Protein 8AIR (pdb70)

Nearest PDB structures (foldseek):
  8air-assembly1_A  TM=1.004E+00  e=1.631E-59  Piscinibacter gummiphilus
  6eqf-assembly1_A  TM=9.868E-01  e=7.560E-46  Piscinibacter sakaiensis
  5yns-assembly1_A  TM=9.921E-01  e=7.921E-45  Piscinibacter sakaiensis
  6ilx-assembly1_A  TM=9.861E-01  e=9.535E-45  Piscinibacter sakaiensis
  6ky5-assembly2_B  TM=9.878E-01  e=2.002E-44  Piscinibacter sakaiensis

Sequence (256 aa):
VQIGPAPTKASLEASSRGPFTVATTRLSANGHGGGTIYYPTNAGAKVGVIAIVPGYYLSYQSSIEWWGPRLASHGFAVVTIDTLTIYDQPSSSRSSQQLRALDQVVALGSSKSTSPLYNKVDGSRTGVMGWSMGGGGSLISAQNRPSIKAAAPQAPWNTTSNFSSLTVPTLIFACQADVVAPILSSHAVPFYNSMSRNPKQYLERTAGDHFCFNNANPTVGLKGVAWMMKRFIDGDTRYTSSFACSNPNALGFSSSFRTERCSL

B-factor: mean 16.2, std 7.47, range [8.13, 67.78]

Radius of gyration: 16.27 Å; Cα contacts (8 Å, |Δi|>4): 672; chains: 1; bounding box: 42×36×41 Å

Organism: NCBI:txid946333

Structure (mmCIF, N/CA/C/O backbone):
data_8AIR
#
_entry.id   8AIR
#
_cell.length_a   63.127
_cell.length_b   63.127
_cell.length_c   222.746
_cell.angle_alpha   90.000
_cell.angle_beta   90.000
_cell.angle_gamma   120.000
#
_symmetry.space_group_name_H-M   'P 61 2 2'
#
loop_
_entity.id
_entity.type
_entity.pdbx_description
1 polymer RgCutII
2 non-polymer 'ACETATE ION'
3 water water
#
loop_
_atom_site.group_PDB
_atom_site.id
_atom_site.type_symbol
_atom_site.label_atom_id
_atom_site.label_alt_id
_atom_site.label_comp_id
_atom_site.label_asym_id
_atom_site.label_entity_id
_atom_site.label_seq_id
_atom_site.pdbx_PDB_ins_code
_atom_site.Cartn_x
_atom_site.Cartn_y
_atom_site.Cartn_z
_atom_site.occupancy
_atom_site.B_iso_or_equiv
_atom_site.auth_seq_id
_atom_site.auth_comp_id
_atom_site.auth_asym_id
_atom_site.auth_atom_id
_atom_site.pdbx_PDB_model_num
ATOM 1 N N . VAL A 1 25 ? 18.773 -16.933 19.305 1.000 19.701 25 VAL A N 1
ATOM 2 C CA . VAL A 1 25 ? 18.957 -15.530 19.755 1.000 19.974 25 VAL A CA 1
ATOM 3 C C . VAL A 1 25 ? 17.860 -14.695 19.104 1.000 17.878 25 VAL A C 1
ATOM 4 O O . VAL A 1 25 ? 17.365 -14.994 18.008 1.000 17.414 25 VAL A O 1
ATOM 8 N N . GLN A 1 26 ? 17.480 -13.623 19.782 1.000 17.512 26 GLN A N 1
ATOM 9 C CA . GLN A 1 26 ? 16.469 -12.697 19.289 1.000 17.939 26 GLN A CA 1
ATOM 10 C C . GLN A 1 26 ? 17.029 -11.283 19.280 1.000 17.628 26 GLN A C 1
ATOM 11 O O . GLN A 1 26 ? 17.206 -10.660 20.330 1.000 20.577 26 GLN A O 1
ATOM 17 N N . ILE A 1 27 ? 17.371 -10.783 18.099 1.000 16.013 27 ILE A N 1
ATOM 18 C CA . ILE A 1 27 ? 17.946 -9.466 17.940 1.000 15.979 27 ILE A CA 1
ATOM 19 C C . ILE A 1 27 ? 16.935 -8.581 17.236 1.000 14.532 27 ILE A C 1
ATOM 20 O O . ILE A 1 27 ? 16.278 -8.999 16.291 1.000 14.871 27 ILE A O 1
ATOM 25 N N . GLY A 1 28 ? 16.843 -7.334 17.719 1.000 15.221 28 GLY A N 1
ATOM 26 C CA . GLY A 1 28 ? 16.001 -6.334 17.095 1.000 14.895 28 GLY A CA 1
ATOM 27 C C . GLY A 1 28 ? 14.539 -6.503 17.494 1.000 15.648 28 GLY A C 1
ATOM 28 O O . GLY A 1 28 ? 14.130 -7.410 18.225 1.000 14.931 28 GLY A O 1
ATOM 29 N N . PRO A 1 29 ? 13.686 -5.580 17.015 1.000 17.041 29 PRO A N 1
ATOM 30 C CA . PRO A 1 29 ? 12.279 -5.503 17.395 1.000 17.602 29 PRO A CA 1
ATOM 31 C C . PRO A 1 29 ? 11.450 -6.610 16.751 1.000 17.348 29 PRO A C 1
ATOM 32 O O . PRO A 1 29 ? 11.843 -7.327 15.824 1.000 16.153 29 PRO A O 1
ATOM 36 N N . ALA A 1 30 ? 10.236 -6.757 17.287 1.000 17.210 30 ALA A N 1
ATOM 37 C CA . ALA A 1 30 ? 9.292 -7.727 16.758 1.000 17.376 30 ALA A CA 1
ATOM 38 C C . ALA A 1 30 ? 8.981 -7.378 15.305 1.000 16.436 30 ALA A C 1
ATOM 39 O O . ALA A 1 30 ? 8.625 -6.234 14.992 1.000 17.856 30 ALA A O 1
ATOM 41 N N . PRO A 1 31 ? 9.082 -8.350 14.385 1.000 15.245 31 PRO A N 1
ATOM 42 C CA . PRO A 1 31 ? 8.911 -8.047 12.973 1.000 15.042 31 PRO A CA 1
ATOM 43 C C . PRO A 1 31 ? 7.455 -7.875 12.574 1.000 15.227 31 PRO A C 1
ATOM 44 O O . PRO A 1 31 ? 6.567 -8.493 13.156 1.000 16.044 31 PRO A O 1
ATOM 48 N N . THR A 1 32 ? 7.223 -7.106 11.501 1.000 14.451 32 THR A N 1
ATOM 49 C CA . THR A 1 32 ? 5.908 -6.933 10.896 1.000 15.265 32 THR A CA 1
ATOM 50 C C . THR A 1 32 ? 6.118 -7.034 9.393 1.000 14.759 32 THR A C 1
ATOM 51 O O . THR A 1 32 ? 7.241 -6.907 8.886 1.000 13.332 32 THR A O 1
ATOM 55 N N . LYS A 1 33 ? 5.027 -7.296 8.690 1.000 15.586 33 LYS A N 1
ATOM 56 C CA . LYS A 1 33 ? 5.112 -7.311 7.250 1.000 15.427 33 LYS A CA 1
ATOM 57 C C . LYS A 1 33 ? 5.682 -5.986 6.735 1.000 14.550 33 LYS A C 1
ATOM 58 O O . LYS A 1 33 ? 6.581 -6.023 5.879 1.000 14.449 33 LYS A O 1
ATOM 64 N N . ALA A 1 34 ? 5.140 -4.857 7.195 1.000 15.005 34 ALA A N 1
ATOM 65 C CA . ALA A 1 34 ? 5.662 -3.560 6.757 1.000 15.220 34 ALA A CA 1
ATOM 66 C C . ALA A 1 34 ? 7.156 -3.423 7.068 1.000 14.778 34 ALA A C 1
ATOM 67 O O . ALA A 1 34 ? 7.936 -2.918 6.254 1.000 14.162 34 ALA A O 1
ATOM 69 N N . SER A 1 35 ? 7.597 -3.845 8.264 1.000 14.327 35 SER A N 1
ATOM 70 C CA . SER A 1 35 ? 8.986 -3.617 8.635 1.000 14.355 35 SER A CA 1
ATOM 71 C C . SER A 1 35 ? 9.931 -4.510 7.833 1.000 12.756 35 SER A C 1
ATOM 72 O O . SER A 1 35 ? 11.073 -4.094 7.628 1.000 13.009 35 SER A O 1
ATOM 75 N N . LEU A 1 36 ? 9.454 -5.662 7.378 1.000 12.312 36 LEU A N 1
ATOM 76 C CA . LEU A 1 36 ? 10.301 -6.538 6.577 1.000 11.607 36 LEU A CA 1
ATOM 77 C C . LEU A 1 36 ? 10.230 -6.183 5.093 1.000 11.936 36 LEU A C 1
ATOM 78 O O . LEU A 1 36 ? 11.168 -6.578 4.400 1.000 11.665 36 LEU A O 1
ATOM 83 N N . GLU A 1 37 ? 9.142 -5.557 4.634 1.000 13.030 37 GLU A N 1
ATOM 84 C CA . GLU A 1 37 ? 9.086 -5.077 3.248 1.000 12.900 37 GLU A CA 1
ATOM 85 C C . GLU A 1 37 ? 9.863 -3.786 3.030 1.000 12.576 37 GLU A C 1
ATOM 86 O O . GLU A 1 37 ? 10.220 -3.473 1.897 1.000 13.486 37 GLU A O 1
ATOM 92 N N . ALA A 1 38 ? 10.086 -3.002 4.097 1.000 13.262 38 ALA A N 1
ATOM 93 C CA . ALA A 1 38 ? 10.783 -1.711 4.001 1.000 13.073 38 ALA A CA 1
ATOM 94 C C . ALA A 1 38 ? 12.204 -1.829 3.453 1.000 12.438 38 ALA A C 1
ATOM 95 O O . ALA A 1 38 ? 12.843 -2.878 3.502 1.000 12.224 38 ALA A O 1
ATOM 97 N N . SER A 1 39 ? 12.681 -0.718 2.898 1.000 13.030 39 SER A N 1
ATOM 98 C CA A SER A 1 39 ? 14.013 -0.653 2.315 0.330 12.765 39 SER A CA 1
ATOM 99 C CA B SER A 1 39 ? 14.001 -0.708 2.306 0.670 13.043 39 SER A CA 1
ATOM 100 C C . SER A 1 39 ? 15.091 -1.068 3.302 1.000 12.055 39 SER A C 1
ATOM 101 O O . SER A 1 39 ? 16.070 -1.682 2.888 1.000 13.162 39 SER A O 1
ATOM 106 N N . ARG A 1 40 ? 14.933 -0.692 4.586 1.000 12.150 40 ARG A N 1
ATOM 107 C CA . ARG A 1 40 ? 15.915 -0.999 5.617 1.000 11.696 40 ARG A CA 1
ATOM 108 C C . ARG A 1 40 ? 15.207 -1.469 6.879 1.000 11.220 40 ARG A C 1
ATOM 109 O O . ARG A 1 40 ? 14.103 -1.002 7.191 1.000 11.902 40 ARG A O 1
ATOM 117 N N . GLY A 1 41 ? 15.889 -2.355 7.573 1.000 10.849 41 GLY A N 1
ATOM 118 C CA . GLY A 1 41 ? 15.544 -2.709 8.937 1.000 11.195 41 GLY A CA 1
ATOM 119 C C . GLY A 1 41 ? 15.988 -1.657 9.916 1.000 11.362 41 GLY A C 1
ATOM 120 O O . GLY A 1 41 ? 16.242 -0.484 9.577 1.000 12.158 41 GLY A O 1
ATOM 121 N N . PRO A 1 42 ? 16.057 -2.015 11.206 1.000 11.927 42 PRO A N 1
ATOM 122 C CA . PRO A 1 42 ? 16.262 -0.995 12.224 1.000 12.880 42 PRO A CA 1
ATOM 123 C C . PRO A 1 42 ? 17.656 -0.413 12.363 1.000 12.718 42 PRO A C 1
ATOM 124 O O . PRO A 1 42 ? 17.807 0.651 12.942 1.000 13.121 42 PRO A O 1
ATOM 128 N N . PHE A 1 43 ? 18.643 -1.153 11.918 1.000 11.662 43 PHE A N 1
ATOM 129 C CA . PHE A 1 43 ? 20.031 -0.803 12.202 1.000 12.031 43 PHE A CA 1
ATOM 130 C C . PHE A 1 43 ? 20.702 -0.031 11.075 1.000 11.614 43 PHE A C 1
ATOM 131 O O . PHE A 1 43 ? 20.446 -0.206 9.893 1.000 11.721 43 PHE A O 1
ATOM 139 N N . THR A 1 44 ? 21.653 0.786 11.512 1.000 12.223 44 THR A N 1
ATOM 140 C CA . THR A 1 44 ? 22.474 1.616 10.652 1.000 12.432 44 THR A CA 1
ATOM 141 C C . THR A 1 44 ? 23.623 0.746 10.116 1.000 11.851 44 THR A C 1
ATOM 142 O O . THR A 1 44 ? 24.141 -0.097 10.846 1.000 12.433 44 THR A O 1
ATOM 146 N N . VAL A 1 45 ? 23.979 0.912 8.823 1.000 11.397 45 VAL A N 1
ATOM 147 C CA . VAL A 1 45 ? 24.892 0.004 8.130 1.000 11.204 45 VAL A CA 1
ATOM 148 C C . VAL A 1 45 ? 26.188 0.710 7.754 1.000 11.324 45 VAL A C 1
ATOM 149 O O . VAL A 1 45 ? 26.189 1.736 7.063 1.000 12.737 45 VAL A O 1
ATOM 153 N N . ALA A 1 46 ? 27.306 0.183 8.266 1.000 11.537 46 ALA A N 1
ATOM 154 C CA . ALA A 1 46 ? 28.664 0.545 7.912 1.000 11.876 46 ALA A CA 1
ATOM 155 C C . ALA A 1 46 ? 29.237 -0.532 6.984 1.000 11.769 46 ALA A C 1
ATOM 156 O O . ALA A 1 46 ? 28.722 -1.642 6.879 1.000 11.084 46 ALA A O 1
ATOM 158 N N . THR A 1 47 ? 30.362 -0.174 6.350 1.000 12.620 47 THR A N 1
ATOM 159 C CA . THR A 1 47 ? 31.113 -1.113 5.535 1.000 14.150 47 THR A CA 1
ATOM 160 C C . THR A 1 47 ? 32.605 -1.096 5.833 1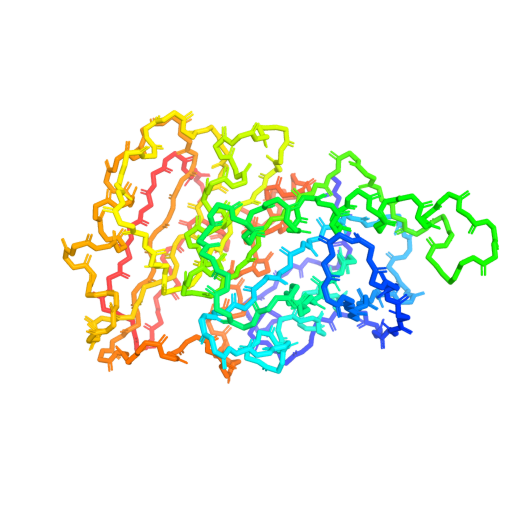.000 15.314 47 THR A C 1
ATOM 161 O O . THR A 1 47 ? 33.159 -0.063 6.241 1.000 16.295 47 THR A O 1
ATOM 165 N N . THR A 1 48 ? 33.277 -2.224 5.593 1.000 16.086 48 THR A N 1
ATOM 166 C CA . THR A 1 48 ? 34.737 -2.298 5.628 1.000 16.838 48 THR A CA 1
ATOM 167 C C . THR A 1 48 ? 35.148 -3.301 4.547 1.000 16.253 48 THR A C 1
ATOM 168 O O . THR A 1 48 ? 34.375 -4.193 4.174 1.000 15.956 48 THR A O 1
ATOM 172 N N . ARG A 1 49 ? 36.377 -3.164 4.020 1.000 17.375 49 ARG A N 1
ATOM 173 C CA . ARG A 1 49 ? 36.823 -3.962 2.873 1.000 17.917 49 ARG A CA 1
ATOM 174 C C . ARG A 1 49 ? 37.306 -5.320 3.366 1.000 17.730 49 ARG A C 1
ATOM 175 O O . ARG A 1 49 ? 37.944 -5.442 4.426 1.000 19.817 49 ARG A O 1
ATOM 183 N N . LEU A 1 50 ? 37.026 -6.355 2.574 1.000 15.791 50 LEU A N 1
ATOM 184 C CA . LEU A 1 50 ? 37.634 -7.665 2.745 1.000 15.839 50 LEU A CA 1
ATOM 185 C C . LEU A 1 50 ? 38.728 -7.787 1.688 1.000 15.266 50 LEU A C 1
ATOM 186 O O . LEU A 1 50 ? 38.460 -7.756 0.495 1.000 15.261 50 LEU A O 1
ATOM 191 N N . SER A 1 51 ? 39.978 -7.909 2.095 1.000 16.607 51 SER A N 1
ATOM 192 C CA . SER A 1 51 ? 41.072 -8.059 1.141 1.000 17.911 51 SER A CA 1
ATOM 193 C C . SER A 1 51 ? 40.949 -9.361 0.348 1.000 17.400 51 SER A C 1
ATOM 194 O O . SER A 1 51 ? 40.429 -10.366 0.817 1.000 17.651 51 SER A O 1
ATOM 197 N N . ALA A 1 52 ? 41.452 -9.324 -0.881 1.000 17.842 52 ALA A N 1
ATOM 198 C CA . ALA A 1 52 ? 41.431 -10.471 -1.774 1.000 18.701 52 ALA A CA 1
ATOM 199 C C . ALA A 1 52 ? 42.374 -11.538 -1.233 1.000 19.399 52 ALA A C 1
ATOM 200 O O . ALA A 1 52 ? 43.556 -11.256 -0.983 1.000 23.778 52 ALA A O 1
ATOM 202 N N . ASN A 1 53 ? 41.853 -12.705 -0.867 1.000 19.356 53 ASN A N 1
ATOM 203 C CA . ASN A 1 53 ? 42.659 -13.807 -0.358 1.000 19.752 53 ASN A CA 1
ATOM 204 C C . ASN A 1 53 ? 41.946 -15.094 -0.714 1.000 18.752 53 ASN A C 1
ATOM 205 O O . ASN A 1 53 ? 41.061 -15.556 -0.008 1.000 18.694 53 ASN A O 1
ATOM 210 N N . GLY A 1 54 ? 42.236 -15.580 -1.915 1.000 17.693 54 GLY A N 1
ATOM 211 C CA . GLY A 1 54 ? 41.571 -16.767 -2.393 1.000 17.697 54 GLY A CA 1
ATOM 212 C C . GLY A 1 54 ? 40.200 -16.427 -2.967 1.000 16.808 54 GLY A C 1
ATOM 213 O O . GLY A 1 54 ? 39.411 -17.323 -3.149 1.000 17.619 54 GLY A O 1
ATOM 214 N N . HIS A 1 55 ? 39.962 -15.134 -3.231 1.000 15.782 55 HIS A N 1
ATOM 215 C CA . HIS A 1 55 ? 38.798 -14.634 -3.950 1.000 14.943 55 HIS A CA 1
ATOM 216 C C . HIS A 1 55 ? 39.183 -13.257 -4.463 1.000 14.970 55 HIS A C 1
ATOM 217 O O . HIS A 1 55 ? 40.308 -12.855 -4.313 1.000 16.012 55 HIS A O 1
ATOM 224 N N . GLY A 1 56 ? 38.201 -12.531 -5.017 1.000 14.599 56 GLY A N 1
ATOM 225 C CA . GLY A 1 56 ? 38.473 -11.256 -5.643 1.000 14.342 56 GLY A CA 1
ATOM 226 C C . GLY A 1 56 ? 38.268 -10.049 -4.723 1.000 14.818 56 GLY A C 1
ATOM 227 O O . GLY A 1 56 ? 38.299 -8.942 -5.219 1.000 16.671 56 GLY A O 1
ATOM 228 N N . GLY A 1 57 ? 38.129 -10.264 -3.424 1.000 14.346 57 GLY A N 1
ATOM 229 C CA . GLY A 1 57 ? 37.881 -9.173 -2.502 1.000 14.864 57 GLY A CA 1
ATOM 230 C C . GLY A 1 57 ? 36.399 -8.932 -2.357 1.000 13.650 57 GLY A C 1
ATOM 231 O O . GLY A 1 57 ? 35.572 -9.408 -3.142 1.000 14.010 57 GLY A O 1
ATOM 232 N N . GLY A 1 58 ? 36.054 -8.173 -1.321 1.000 12.896 58 GLY A N 1
ATOM 233 C CA . GLY A 1 58 ? 34.653 -7.905 -1.067 1.000 12.788 58 GLY A CA 1
ATOM 234 C C . GLY A 1 58 ? 34.402 -6.707 -0.180 1.000 12.906 58 GLY A C 1
ATOM 235 O O . GLY A 1 58 ? 35.310 -6.084 0.320 1.000 13.378 58 GLY A O 1
ATOM 236 N N . THR A 1 59 ? 33.107 -6.441 -0.019 1.000 12.107 59 THR A N 1
ATOM 237 C CA . THR A 1 59 ? 32.661 -5.435 0.923 1.000 12.438 59 THR A CA 1
ATOM 238 C C . THR A 1 59 ? 31.896 -6.150 2.023 1.000 11.572 59 THR A C 1
ATOM 239 O O . THR A 1 59 ? 31.010 -6.935 1.722 1.000 10.863 59 THR A O 1
ATOM 243 N N . ILE A 1 60 ? 32.217 -5.794 3.275 1.000 11.075 60 ILE A N 1
ATOM 244 C CA . ILE A 1 60 ? 31.501 -6.306 4.432 1.000 10.734 60 ILE A CA 1
ATOM 245 C C . ILE A 1 60 ? 30.568 -5.223 4.940 1.000 10.100 60 ILE A C 1
ATOM 246 O O . ILE A 1 60 ? 31.046 -4.177 5.353 1.000 11.268 60 ILE A O 1
ATOM 251 N N . TYR A 1 61 ? 29.267 -5.482 4.878 1.000 9.386 61 TYR A N 1
ATOM 252 C CA . TYR A 1 61 ? 28.234 -4.613 5.405 1.000 9.947 61 TYR A CA 1
ATOM 253 C C . TYR A 1 61 ? 27.934 -5.079 6.813 1.000 9.999 61 TYR A C 1
ATOM 254 O O . TYR A 1 61 ? 27.788 -6.294 7.027 1.000 10.032 61 TYR A O 1
ATOM 263 N N . TYR A 1 62 ? 27.779 -4.185 7.779 1.000 9.896 62 TYR A N 1
ATOM 264 C CA . TYR A 1 62 ? 27.496 -4.637 9.135 1.000 9.987 62 TYR A CA 1
ATOM 265 C C . TYR A 1 62 ? 26.747 -3.556 9.875 1.000 10.367 62 TYR A C 1
ATOM 266 O O . TYR A 1 62 ? 26.877 -2.374 9.585 1.000 10.697 62 TYR A O 1
ATOM 275 N N . PRO A 1 63 ? 25.896 -3.986 10.846 1.000 9.955 63 PRO A N 1
ATOM 276 C CA . PRO A 1 63 ? 25.166 -3.018 11.655 1.000 10.522 63 PRO A CA 1
ATOM 277 C C . PRO A 1 63 ? 26.078 -2.364 12.672 1.000 11.102 63 PRO A C 1
ATOM 278 O O . PRO A 1 63 ? 26.905 -3.025 13.312 1.000 11.743 63 PRO A O 1
ATOM 282 N N . THR A 1 64 ? 25.898 -1.059 12.863 1.000 10.989 64 THR A N 1
ATOM 283 C CA . THR A 1 64 ? 26.706 -0.350 13.858 1.000 12.148 64 THR A CA 1
ATOM 284 C C . THR A 1 64 ? 26.082 -0.451 15.246 1.000 12.467 64 THR A C 1
ATOM 285 O O . THR A 1 64 ? 26.792 -0.143 16.222 1.000 13.802 64 THR A O 1
ATOM 289 N N . ASN A 1 65 ? 24.811 -0.827 15.340 1.000 12.032 65 ASN A N 1
ATOM 290 C CA . ASN A 1 65 ? 24.054 -0.645 16.573 1.000 12.713 65 ASN A CA 1
ATOM 291 C C . ASN A 1 65 ? 23.166 -1.839 16.837 1.000 13.252 65 ASN A C 1
ATOM 292 O O . ASN A 1 65 ? 22.098 -1.658 17.399 1.000 13.936 65 ASN A O 1
ATOM 297 N N . ALA A 1 66 ? 23.601 -3.048 16.533 1.000 12.850 66 ALA A N 1
ATOM 298 C CA . ALA A 1 66 ? 22.791 -4.224 16.790 1.000 13.348 66 ALA A CA 1
ATOM 299 C C . ALA A 1 66 ? 22.687 -4.562 18.271 1.000 14.773 66 ALA A C 1
ATOM 300 O O . ALA A 1 66 ? 21.755 -5.314 18.623 1.000 16.586 66 ALA A O 1
ATOM 302 N N . GLY A 1 67 ? 23.641 -4.142 19.059 1.000 14.570 67 GLY A N 1
ATOM 303 C CA . GLY A 1 67 ? 23.565 -4.339 20.494 1.000 15.077 67 GLY A CA 1
ATOM 304 C C . GLY A 1 67 ? 24.052 -5.727 20.944 1.000 14.724 67 GLY A C 1
ATOM 305 O O . GLY A 1 67 ? 23.999 -6.008 22.134 1.000 15.450 67 GLY A O 1
ATOM 306 N N . ALA A 1 68 ? 24.519 -6.547 20.015 1.000 14.308 68 ALA A N 1
ATOM 307 C CA . ALA A 1 68 ? 24.937 -7.910 20.278 1.000 14.097 68 ALA A CA 1
ATOM 308 C C . ALA A 1 68 ? 25.680 -8.373 19.044 1.000 13.544 68 ALA A C 1
ATOM 309 O O . ALA A 1 68 ? 25.518 -7.786 17.983 1.000 12.861 68 ALA A O 1
ATOM 311 N N . LYS A 1 69 ? 26.429 -9.467 19.154 1.000 13.368 69 LYS A N 1
ATOM 312 C CA . LYS A 1 69 ? 27.093 -10.006 17.998 1.000 13.905 69 LYS A CA 1
ATOM 313 C C . LYS A 1 69 ? 26.077 -10.602 17.033 1.000 12.987 69 LYS A C 1
ATOM 314 O O . LYS A 1 69 ? 25.063 -11.154 17.426 1.000 12.965 69 LYS A O 1
ATOM 32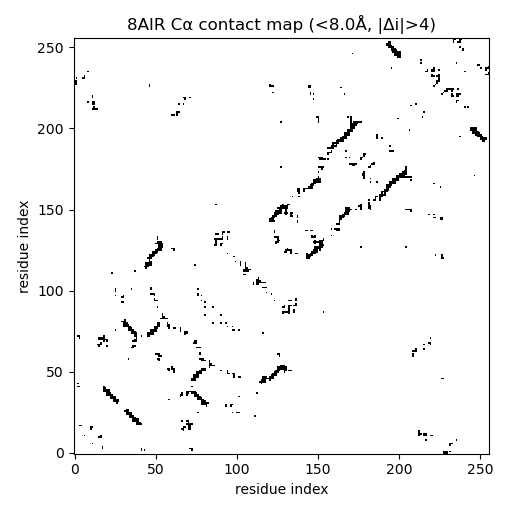0 N N . VAL A 1 70 ? 26.436 -10.500 15.764 1.000 12.286 70 VAL A N 1
ATOM 321 C CA . VAL A 1 70 ? 25.587 -10.948 14.677 1.000 11.993 70 VAL A CA 1
ATOM 322 C C . VAL A 1 70 ? 26.275 -12.066 13.873 1.000 11.320 70 VAL A C 1
ATOM 323 O O . VAL A 1 70 ? 27.501 -12.134 13.803 1.000 12.153 70 VAL A O 1
ATOM 327 N N . GLY A 1 71 ? 25.463 -12.887 13.219 1.000 11.440 71 GLY A N 1
ATOM 328 C CA . GLY A 1 71 ? 25.961 -13.916 12.306 1.000 11.519 71 GLY A CA 1
ATOM 329 C C . GLY A 1 71 ? 26.496 -13.319 11.008 1.000 10.394 71 GLY A C 1
ATOM 330 O O . GLY A 1 71 ? 26.300 -12.114 10.764 1.000 11.282 71 GLY A O 1
ATOM 331 N N . VAL A 1 72 ? 27.040 -14.202 10.148 1.000 10.254 72 VAL A N 1
ATOM 332 C CA . VAL A 1 72 ? 27.751 -13.780 8.952 1.000 10.864 72 VAL A CA 1
ATOM 333 C C . VAL A 1 72 ? 27.122 -14.485 7.749 1.000 9.768 72 VAL A C 1
ATOM 334 O O . VAL A 1 72 ? 26.924 -15.698 7.789 1.000 10.470 72 VAL A O 1
ATOM 338 N N . ILE A 1 73 ? 26.862 -13.713 6.707 1.000 9.464 73 ILE A N 1
ATOM 339 C CA . ILE A 1 73 ? 26.356 -14.218 5.438 1.000 9.392 73 ILE A CA 1
ATOM 340 C C . ILE A 1 73 ? 27.369 -13.824 4.342 1.000 9.686 73 ILE A C 1
ATOM 341 O O . ILE A 1 73 ? 27.758 -12.655 4.257 1.000 10.058 73 ILE A O 1
ATOM 346 N N . ALA A 1 74 ? 27.735 -14.802 3.491 1.000 9.260 74 ALA A N 1
ATOM 347 C CA . ALA A 1 74 ? 28.578 -14.545 2.331 1.000 9.177 74 ALA A CA 1
ATOM 348 C C . ALA A 1 74 ? 27.767 -14.715 1.046 1.000 9.091 74 ALA A C 1
ATOM 349 O O . ALA A 1 74 ? 27.117 -15.765 0.876 1.000 9.445 74 ALA A O 1
ATOM 351 N N . ILE A 1 75 ? 27.899 -13.710 0.150 1.000 9.127 75 ILE A N 1
ATOM 352 C CA . ILE A 1 75 ? 27.099 -13.667 -1.060 1.000 8.748 75 ILE A CA 1
ATOM 353 C C . ILE A 1 75 ? 28.025 -13.590 -2.267 1.000 8.826 75 ILE A C 1
ATOM 354 O O . ILE A 1 75 ? 28.932 -12.757 -2.316 1.000 9.177 75 ILE A O 1
ATOM 359 N N . VAL A 1 76 ? 27.741 -14.426 -3.279 1.000 9.422 76 VAL A N 1
ATOM 360 C CA . VAL A 1 76 ? 28.592 -14.536 -4.464 1.000 9.448 76 VAL A CA 1
ATOM 361 C C . VAL A 1 76 ? 27.803 -14.304 -5.744 1.000 9.687 76 VAL A C 1
ATOM 362 O O . VAL A 1 76 ? 26.686 -14.787 -5.880 1.000 9.462 76 VAL A O 1
ATOM 366 N N . PRO A 1 77 ? 28.361 -13.555 -6.700 1.000 9.366 77 PRO A N 1
ATOM 367 C CA . PRO A 1 77 ? 27.713 -13.274 -7.970 1.000 11.447 77 PRO A CA 1
ATOM 368 C C . PRO A 1 77 ? 27.788 -14.407 -8.943 1.000 12.669 77 PRO A C 1
ATOM 369 O O . PRO A 1 77 ? 28.267 -15.466 -8.607 1.000 12.142 77 PRO A O 1
ATOM 373 N N . GLY A 1 78 ? 27.221 -14.099 -10.130 1.000 16.439 78 GLY A N 1
ATOM 374 C CA . GLY A 1 78 ? 27.183 -14.960 -11.293 1.000 16.742 78 GLY A CA 1
ATOM 375 C C . GLY A 1 78 ? 28.375 -14.803 -12.286 1.000 16.656 78 GLY A C 1
ATOM 376 O O . GLY A 1 78 ? 29.307 -13.969 -12.197 1.000 15.185 78 GLY A O 1
ATOM 377 N N . TYR A 1 79 ? 28.329 -15.679 -13.311 1.000 18.573 79 TYR A N 1
ATOM 378 C CA A TYR A 1 79 ? 29.293 -15.693 -14.417 0.500 16.526 79 TYR A CA 1
ATOM 379 C CA B TYR A 1 79 ? 29.181 -15.709 -14.498 0.500 19.110 79 TYR A CA 1
ATOM 380 C C . TYR A 1 79 ? 29.324 -14.314 -15.096 1.000 18.096 79 TYR A C 1
ATOM 381 O O . TYR A 1 79 ? 28.314 -13.657 -15.355 1.000 14.663 79 TYR A O 1
ATOM 398 N N . LEU A 1 80 ? 30.542 -13.871 -15.395 1.000 18.574 80 LEU A N 1
ATOM 399 C CA . LEU A 1 80 ? 30.732 -12.558 -16.009 1.000 19.451 80 LEU A CA 1
ATOM 400 C C . LEU A 1 80 ? 30.272 -11.393 -15.128 1.000 18.692 80 LEU A C 1
ATOM 401 O O . LEU A 1 80 ? 30.139 -10.307 -15.669 1.000 19.254 80 LEU A O 1
ATOM 406 N N . SER A 1 81 ? 30.006 -11.573 -13.827 1.000 16.584 81 SER A N 1
ATOM 407 C CA . SER A 1 81 ? 29.402 -10.499 -13.040 1.000 15.540 81 SER A CA 1
ATOM 408 C C . SER A 1 81 ? 30.252 -10.224 -11.815 1.000 14.724 81 SER A C 1
ATOM 409 O O . SER A 1 81 ? 31.137 -10.978 -11.399 1.000 15.512 81 SER A O 1
ATOM 412 N N . TYR A 1 82 ? 29.985 -9.056 -11.259 1.000 13.711 82 TYR A N 1
ATOM 413 C CA . TYR A 1 82 ? 30.678 -8.487 -10.130 1.000 13.263 82 TYR A CA 1
ATOM 414 C C . TYR A 1 82 ? 29.751 -8.307 -8.941 1.000 12.010 82 TYR A C 1
ATOM 415 O O . TYR A 1 82 ? 28.535 -8.585 -8.994 1.000 11.399 82 TYR A O 1
ATOM 424 N N . GLN A 1 83 ? 30.301 -7.826 -7.818 1.000 12.539 83 GLN A N 1
ATOM 425 C CA . GLN A 1 83 ? 29.563 -7.594 -6.596 1.000 13.097 83 GLN A CA 1
ATOM 426 C C . GLN A 1 83 ? 28.265 -6.845 -6.850 1.000 11.974 83 GLN A C 1
ATOM 427 O O . GLN A 1 83 ? 27.295 -7.094 -6.148 1.000 12.693 83 GLN A O 1
ATOM 433 N N . SER A 1 84 ? 28.245 -5.872 -7.755 1.000 10.906 84 SER A N 1
ATOM 434 C CA . SER A 1 84 ? 27.062 -5.045 -7.937 1.000 11.220 84 SER A CA 1
ATOM 435 C C . SER A 1 84 ? 25.820 -5.892 -8.213 1.000 10.959 84 SER A C 1
ATOM 436 O O . SER A 1 84 ? 24.722 -5.448 -7.887 1.000 12.083 84 SER A O 1
ATOM 439 N N . SER A 1 85 ? 25.943 -7.053 -8.838 1.000 10.266 85 SER A N 1
ATOM 440 C CA . SER A 1 85 ? 24.806 -7.883 -9.176 1.000 10.671 85 SER A CA 1
ATOM 441 C C . SER A 1 85 ? 24.094 -8.436 -7.949 1.000 10.776 85 SER A C 1
ATOM 442 O O . SER A 1 85 ? 22.899 -8.764 -8.039 1.000 12.047 85 SER A O 1
ATOM 445 N N . ILE A 1 86 ? 24.776 -8.492 -6.797 1.000 10.572 86 ILE A N 1
ATOM 446 C CA . ILE A 1 86 ? 24.207 -9.016 -5.558 1.000 11.628 86 ILE A CA 1
ATOM 447 C C . ILE A 1 86 ? 24.221 -7.999 -4.416 1.000 10.620 86 ILE A C 1
ATOM 448 O O . ILE A 1 86 ? 23.797 -8.316 -3.284 1.000 12.167 86 ILE A O 1
ATOM 453 N N . GLU A 1 87 ? 24.681 -6.785 -4.691 1.000 10.322 87 GLU A N 1
ATOM 454 C CA . GLU A 1 87 ? 24.936 -5.794 -3.652 1.000 11.889 87 GLU A CA 1
ATOM 455 C C . GLU A 1 87 ? 23.721 -5.378 -2.837 1.000 10.700 87 GLU A C 1
ATOM 456 O O . GLU A 1 87 ? 23.876 -5.027 -1.664 1.000 10.847 87 GLU A O 1
ATOM 462 N N . TRP A 1 88 ? 22.530 -5.391 -3.409 1.000 10.314 88 TRP A N 1
ATOM 463 C CA . TRP A 1 88 ? 21.394 -4.840 -2.671 1.000 9.700 88 TRP A CA 1
ATOM 464 C C . TRP A 1 88 ? 21.158 -5.604 -1.385 1.000 9.441 88 TRP A C 1
ATOM 465 O O . TRP A 1 88 ? 20.658 -5.080 -0.401 1.000 9.452 88 TRP A O 1
ATOM 476 N N . TRP A 1 89 ? 21.511 -6.900 -1.371 1.000 8.722 89 TRP A N 1
ATOM 477 C CA . TRP A 1 89 ? 21.335 -7.682 -0.165 1.000 9.241 89 TRP A CA 1
ATOM 478 C C . TRP A 1 89 ? 22.219 -7.203 0.987 1.000 9.145 89 TRP A C 1
ATOM 479 O O . TRP A 1 89 ? 21.903 -7.500 2.136 1.000 9.599 89 TRP A O 1
ATOM 490 N N . GLY A 1 90 ? 23.359 -6.594 0.696 1.000 8.817 90 GLY A N 1
ATOM 491 C CA . GLY A 1 90 ? 24.311 -6.211 1.737 1.000 9.045 90 GLY A CA 1
ATOM 492 C C . GLY A 1 90 ? 23.652 -5.291 2.765 1.000 9.228 90 GLY A C 1
ATOM 493 O O . GLY A 1 90 ? 23.566 -5.646 3.948 1.000 9.939 90 GLY A O 1
ATOM 494 N N . PRO A 1 91 ? 23.191 -4.102 2.358 1.000 9.628 91 PRO A N 1
ATOM 495 C CA . PRO A 1 91 ? 22.549 -3.207 3.299 1.000 10.479 91 PRO A CA 1
ATOM 496 C C . PRO A 1 91 ? 21.243 -3.768 3.813 1.000 10.160 91 PRO A C 1
ATOM 497 O O . PRO A 1 91 ? 20.901 -3.554 4.980 1.000 11.118 91 PRO A O 1
ATOM 501 N N . ARG A 1 92 ? 20.475 -4.458 2.962 1.000 9.585 92 ARG A N 1
ATOM 502 C CA . ARG A 1 92 ? 19.185 -4.967 3.380 1.000 10.001 92 ARG A CA 1
ATOM 503 C C . ARG A 1 92 ? 19.344 -5.919 4.559 1.000 9.861 92 ARG A C 1
ATOM 504 O O . ARG A 1 92 ? 18.706 -5.743 5.617 1.000 11.039 92 ARG A O 1
ATOM 512 N N . LEU A 1 93 ? 20.155 -6.955 4.382 1.000 8.930 93 LEU A N 1
ATOM 513 C CA . LEU A 1 93 ? 20.327 -7.882 5.479 1.000 9.361 93 LEU A CA 1
ATOM 514 C C . LEU A 1 93 ? 21.105 -7.272 6.643 1.000 9.298 93 LEU A C 1
ATOM 515 O O . LEU A 1 93 ? 20.769 -7.535 7.792 1.000 9.926 93 LEU A O 1
ATOM 520 N N . ALA A 1 94 ? 22.118 -6.485 6.390 1.000 9.492 94 ALA A N 1
ATOM 521 C CA . ALA A 1 94 ? 22.909 -5.937 7.484 1.000 9.753 94 ALA A CA 1
ATOM 522 C C . ALA A 1 94 ? 22.018 -5.093 8.391 1.000 9.529 94 ALA A C 1
ATOM 523 O O . ALA A 1 94 ? 22.213 -5.128 9.620 1.000 10.635 94 ALA A O 1
ATOM 525 N N . SER A 1 95 ? 21.101 -4.320 7.812 1.000 9.621 95 SER A N 1
ATOM 526 C CA . SER A 1 95 ? 20.222 -3.450 8.581 1.000 9.984 95 SER A CA 1
ATOM 527 C C . SER A 1 95 ? 19.259 -4.225 9.491 1.000 10.460 95 SER A C 1
ATOM 528 O O . SER A 1 95 ? 18.620 -3.579 10.319 1.000 10.328 95 SER A O 1
ATOM 531 N N . HIS A 1 96 ? 19.142 -5.529 9.285 1.000 9.811 96 HIS A N 1
ATOM 532 C CA . HIS A 1 96 ? 18.345 -6.353 10.176 1.000 10.094 96 HIS A CA 1
ATOM 533 C C . HIS A 1 96 ? 19.189 -7.129 11.178 1.000 10.665 96 HIS A C 1
ATOM 534 O O . HIS A 1 96 ? 18.614 -7.812 12.019 1.000 12.892 96 HIS A O 1
ATOM 541 N N . GLY A 1 97 ? 20.523 -7.069 11.117 1.000 10.581 97 GLY A N 1
ATOM 542 C CA . GLY A 1 97 ? 21.393 -7.650 12.120 1.000 10.546 97 GLY A CA 1
ATOM 543 C C . GLY A 1 97 ? 22.195 -8.844 11.633 1.000 10.317 97 GLY A C 1
ATOM 544 O O . GLY A 1 97 ? 22.144 -9.926 12.212 1.000 10.849 97 GLY A O 1
ATOM 545 N N . PHE A 1 98 ? 22.999 -8.622 10.588 1.000 9.728 98 PHE A N 1
ATOM 546 C CA . PHE A 1 98 ? 23.911 -9.624 10.038 1.000 9.682 98 PHE A CA 1
ATOM 547 C C . PHE A 1 98 ? 25.136 -8.881 9.527 1.000 10.034 98 PHE A C 1
ATOM 548 O O . PHE A 1 98 ? 25.024 -7.745 9.066 1.000 10.144 98 PHE A O 1
ATOM 556 N N . ALA A 1 99 ? 26.277 -9.543 9.550 1.000 9.821 99 ALA A N 1
ATOM 557 C CA . ALA A 1 99 ? 27.456 -9.083 8.831 1.000 9.863 99 ALA A CA 1
ATOM 558 C C . ALA A 1 99 ? 27.414 -9.774 7.474 1.000 10.708 99 ALA A C 1
ATOM 559 O O . ALA A 1 99 ? 27.385 -11.017 7.439 1.000 11.525 99 ALA A O 1
ATOM 561 N N . VAL A 1 100 ? 27.383 -9.031 6.383 1.000 9.354 100 VAL A N 1
ATOM 562 C CA . VAL A 1 100 ? 27.114 -9.555 5.059 1.000 9.396 100 VAL A CA 1
ATOM 563 C C . VAL A 1 100 ? 28.274 -9.163 4.170 1.000 8.964 100 VAL A C 1
ATOM 564 O O . VAL A 1 100 ? 28.532 -7.985 3.970 1.000 10.224 100 VAL A O 1
ATOM 568 N N . VAL A 1 101 ? 28.956 -10.164 3.623 1.000 9.457 101 VAL A N 1
ATOM 569 C CA . VAL A 1 101 ? 30.056 -9.914 2.713 1.000 9.839 101 VAL A CA 1
ATOM 570 C C . VAL A 1 101 ? 29.631 -10.282 1.299 1.000 10.018 101 VAL A C 1
ATOM 571 O O . VAL A 1 101 ? 29.200 -11.391 1.030 1.000 9.645 101 VAL A O 1
ATOM 575 N N . THR A 1 102 ? 29.781 -9.307 0.397 1.000 9.613 102 THR A N 1
ATOM 576 C CA . THR A 1 102 ? 29.511 -9.478 -1.017 1.000 10.047 102 THR A CA 1
ATOM 577 C C . THR A 1 102 ? 30.874 -9.513 -1.681 1.000 10.272 102 THR A C 1
ATOM 578 O O . THR A 1 102 ? 31.679 -8.591 -1.525 1.000 11.474 102 THR A O 1
ATOM 582 N N . ILE A 1 103 ? 31.207 -10.607 -2.377 1.000 10.445 103 ILE A N 1
ATOM 583 C CA . ILE A 1 103 ? 32.530 -10.780 -2.970 1.000 11.557 103 ILE A CA 1
ATOM 584 C C . ILE A 1 103 ? 32.493 -10.684 -4.491 1.000 11.797 103 ILE A C 1
ATOM 585 O O . ILE A 1 103 ? 31.528 -11.024 -5.141 1.000 12.417 103 ILE A O 1
ATOM 590 N N . ASP A 1 104 ? 33.641 -10.320 -5.003 1.000 11.238 104 ASP A N 1
ATOM 591 C CA . ASP A 1 104 ? 34.025 -10.601 -6.366 1.000 11.939 104 ASP A CA 1
ATOM 592 C C . ASP A 1 104 ? 34.778 -11.923 -6.356 1.000 11.960 104 ASP A C 1
ATOM 593 O O . ASP A 1 104 ? 35.407 -12.289 -5.366 1.000 12.792 104 ASP A O 1
ATOM 598 N N . THR A 1 105 ? 34.764 -12.582 -7.506 1.000 12.392 105 THR A N 1
ATOM 599 C CA . THR A 1 105 ? 35.496 -13.824 -7.645 1.000 12.516 105 THR A CA 1
ATOM 600 C C . THR A 1 105 ? 36.860 -13.622 -8.257 1.000 13.881 105 THR A C 1
ATOM 601 O O . THR A 1 105 ? 37.200 -12.572 -8.822 1.000 14.448 105 THR A O 1
ATOM 605 N N . LEU A 1 106 ? 37.706 -14.669 -8.118 1.000 14.739 106 LEU A N 1
ATOM 606 C CA . LEU A 1 106 ? 39.051 -14.681 -8.682 1.000 16.365 106 LEU A CA 1
ATOM 607 C C . LEU A 1 106 ? 38.994 -14.276 -10.144 1.000 16.682 106 LEU A C 1
ATOM 608 O O . LEU A 1 106 ? 39.823 -13.475 -10.588 1.000 17.318 106 LEU A O 1
ATOM 613 N N . THR A 1 107 ? 38.118 -14.904 -10.903 1.000 16.296 107 THR A N 1
ATOM 614 C CA . THR A 1 107 ? 37.816 -14.465 -12.272 1.000 17.750 107 THR A CA 1
ATOM 615 C C . THR A 1 107 ? 36.320 -14.473 -12.481 1.000 16.335 107 THR A C 1
ATOM 616 O O . THR A 1 107 ? 35.559 -15.215 -11.866 1.000 15.451 107 THR A O 1
ATOM 620 N N . ILE A 1 108 ? 35.887 -13.719 -13.492 1.000 17.386 108 ILE A N 1
ATOM 621 C CA . ILE A 1 108 ? 34.485 -13.646 -13.797 1.000 17.348 108 ILE A CA 1
ATOM 622 C C . ILE A 1 108 ? 33.994 -14.917 -14.486 1.000 16.485 108 ILE A C 1
ATOM 623 O O . ILE A 1 108 ? 32.812 -15.115 -14.607 1.000 16.134 108 ILE A O 1
ATOM 628 N N . TYR A 1 109 ? 34.918 -15.820 -14.869 1.000 16.146 109 TYR A N 1
ATOM 629 C CA . TYR A 1 109 ? 34.579 -17.056 -15.558 1.000 16.008 109 TYR A CA 1
ATOM 630 C C . TYR A 1 109 ? 34.482 -18.238 -14.592 1.000 15.063 109 TYR A C 1
ATOM 631 O O . TYR A 1 109 ? 34.260 -19.365 -15.003 1.000 15.378 109 TYR A O 1
ATOM 640 N N . ASP A 1 110 ? 34.662 -18.018 -13.298 1.000 14.544 110 ASP A N 1
ATOM 641 C CA . ASP A 1 110 ? 34.777 -19.121 -12.358 1.000 13.927 110 ASP A CA 1
ATOM 642 C C . ASP A 1 110 ? 33.475 -19.910 -12.333 1.000 13.238 110 ASP A C 1
ATOM 643 O O . ASP A 1 110 ? 32.396 -19.351 -12.441 1.000 13.198 110 ASP A O 1
ATOM 648 N N . GLN A 1 111 ? 33.560 -21.223 -12.159 1.000 13.659 111 GLN A N 1
ATOM 649 C CA . GLN A 1 111 ? 32.390 -22.087 -12.154 1.000 14.260 111 GLN A CA 1
ATOM 650 C C . GLN A 1 111 ? 31.864 -22.269 -10.740 1.000 13.245 111 GLN A C 1
ATOM 651 O O . GLN A 1 111 ? 32.480 -21.787 -9.765 1.000 12.498 111 GLN A O 1
ATOM 657 N N . PRO A 1 112 ? 30.706 -22.936 -10.554 1.000 12.158 112 PRO A N 1
ATOM 658 C CA . PRO A 1 112 ? 30.067 -23.010 -9.244 1.000 11.827 112 PRO A CA 1
ATOM 659 C C . PRO A 1 112 ? 30.974 -23.574 -8.143 1.000 11.979 112 PRO A C 1
ATOM 660 O O . PRO A 1 112 ? 30.904 -23.102 -7.010 1.000 11.698 112 PRO A O 1
ATOM 664 N N . SER A 1 113 ? 31.730 -24.638 -8.406 1.000 11.856 113 SER A N 1
ATOM 665 C CA A SER A 1 113 ? 32.529 -25.215 -7.328 0.680 13.026 113 SER A CA 1
ATOM 666 C CA B SER A 1 113 ? 32.577 -25.240 -7.382 0.320 12.777 113 SER A CA 1
ATOM 667 C C . SER A 1 113 ? 33.570 -24.223 -6.830 1.000 12.615 113 SER A C 1
ATOM 668 O O . SER A 1 113 ? 33.815 -24.163 -5.628 1.000 12.919 113 SER A O 1
ATOM 673 N N . SER A 1 114 ? 34.195 -23.454 -7.734 1.000 12.486 114 SER A N 1
ATOM 674 C CA . SER A 1 114 ? 35.152 -22.443 -7.347 1.000 12.675 114 SER A CA 1
ATOM 675 C C . SER A 1 114 ? 34.463 -21.335 -6.582 1.000 11.564 114 SER A C 1
ATOM 676 O O . SER A 1 114 ? 34.998 -20.829 -5.595 1.000 11.813 114 SER A O 1
ATOM 679 N N . ARG A 1 115 ? 33.251 -20.961 -7.014 1.000 10.729 115 ARG A N 1
ATOM 680 C CA . ARG A 1 115 ? 32.550 -19.884 -6.336 1.000 10.376 115 ARG A CA 1
ATOM 681 C C . ARG A 1 115 ? 32.239 -20.340 -4.909 1.000 9.982 115 ARG A C 1
ATOM 682 O O . ARG A 1 115 ? 32.302 -19.525 -3.983 1.000 10.891 115 ARG A O 1
ATOM 690 N N . SER A 1 116 ? 31.848 -21.621 -4.731 1.000 10.550 116 SER A N 1
ATOM 691 C CA . SER A 1 116 ? 31.624 -22.150 -3.381 1.000 10.310 116 SER A CA 1
ATOM 692 C C . SER A 1 116 ? 32.891 -22.023 -2.518 1.000 11.035 116 SER A C 1
ATOM 693 O O . SER A 1 116 ? 32.814 -21.537 -1.377 1.000 11.202 116 SER A O 1
ATOM 696 N N . SER A 1 117 ? 34.047 -22.469 -3.036 1.000 11.188 117 SER A N 1
ATOM 697 C CA . SER A 1 117 ? 35.247 -22.345 -2.239 1.000 12.122 117 SER A CA 1
ATOM 698 C C . SER A 1 117 ? 35.520 -20.911 -1.780 1.000 12.045 117 SER A C 1
ATOM 699 O O . SER A 1 117 ? 35.979 -20.643 -0.669 1.000 12.147 117 SER A O 1
ATOM 702 N N . GLN A 1 118 ? 35.341 -19.978 -2.718 1.000 11.678 118 GLN A N 1
ATOM 703 C CA . GLN A 1 118 ? 35.564 -18.567 -2.442 1.000 11.416 118 GLN A CA 1
ATOM 704 C C . GLN A 1 118 ? 34.568 -18.052 -1.387 1.000 11.083 118 GLN A C 1
ATOM 705 O O . GLN A 1 118 ? 34.963 -17.240 -0.523 1.000 10.959 118 GLN A O 1
ATOM 711 N N . GLN A 1 119 ? 33.304 -18.462 -1.515 1.000 10.402 119 GLN A N 1
ATOM 712 C CA . GLN A 1 119 ? 32.289 -18.088 -0.540 1.000 10.366 119 GLN A CA 1
ATOM 713 C C . GLN A 1 119 ? 32.667 -18.563 0.866 1.000 10.536 119 GLN A C 1
ATOM 714 O O . GLN A 1 119 ? 32.502 -17.818 1.839 1.000 11.427 119 GLN A O 1
ATOM 720 N N . LEU A 1 120 ? 33.133 -19.806 0.995 1.000 10.800 120 LEU A N 1
ATOM 721 C CA . LEU A 1 120 ? 33.481 -20.335 2.304 1.000 11.384 120 LEU A CA 1
ATOM 722 C C . LEU A 1 120 ? 34.678 -19.595 2.881 1.000 12.261 120 LEU A C 1
ATOM 723 O 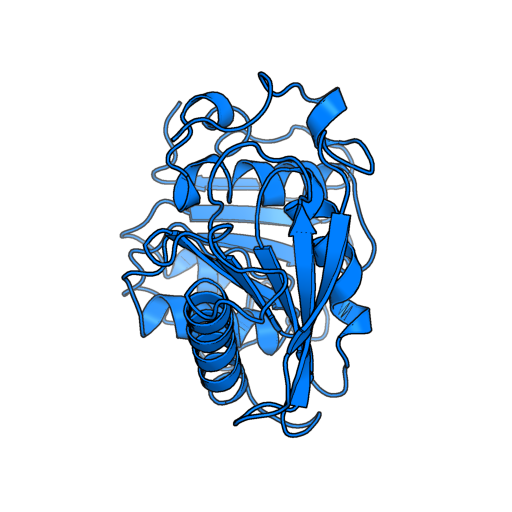O . LEU A 1 120 ? 34.734 -19.387 4.088 1.000 13.209 120 LEU A O 1
ATOM 728 N N . ARG A 1 121 ? 35.671 -19.283 2.056 1.000 12.112 121 ARG A N 1
ATOM 729 C CA . ARG A 1 121 ? 36.794 -18.486 2.508 1.000 13.315 121 ARG A CA 1
ATOM 730 C C . ARG A 1 121 ? 36.343 -17.125 3.018 1.000 13.272 121 ARG A C 1
ATOM 731 O O . ARG A 1 121 ? 36.805 -16.644 4.061 1.000 13.626 121 ARG A O 1
ATOM 739 N N . ALA A 1 122 ? 35.424 -16.456 2.297 1.000 12.102 122 ALA A N 1
ATOM 740 C CA . ALA A 1 122 ? 34.928 -15.178 2.753 1.000 12.459 122 ALA A CA 1
ATOM 741 C C . ALA A 1 122 ? 34.241 -15.287 4.108 1.000 11.946 122 ALA A C 1
ATOM 742 O O . ALA A 1 122 ? 34.469 -14.410 4.960 1.000 12.393 122 ALA A O 1
ATOM 744 N N . LEU A 1 123 ? 33.378 -16.289 4.322 1.000 11.352 123 LEU A N 1
ATOM 745 C CA . LEU A 1 123 ? 32.776 -16.508 5.640 1.000 11.998 123 LEU A CA 1
ATOM 746 C C . LEU A 1 123 ? 33.882 -16.560 6.694 1.000 12.824 123 LEU A C 1
ATOM 747 O O . LEU A 1 123 ? 33.828 -15.840 7.692 1.000 13.552 123 LEU A O 1
ATOM 752 N N . ASP A 1 124 ? 34.876 -17.427 6.495 1.000 12.958 124 ASP A N 1
ATOM 753 C CA . ASP A 1 124 ? 35.876 -17.699 7.505 1.000 14.013 124 ASP A CA 1
ATOM 754 C C . ASP A 1 124 ? 36.661 -16.416 7.781 1.000 14.050 124 ASP A C 1
ATOM 755 O O . ASP A 1 124 ? 37.050 -16.116 8.917 1.000 15.027 124 ASP A O 1
ATOM 760 N N . GLN A 1 125 ? 36.953 -15.656 6.727 1.000 13.799 125 GLN A N 1
ATOM 761 C CA . GLN A 1 125 ? 37.774 -14.460 6.906 1.000 13.863 125 GLN A CA 1
ATOM 762 C C . GLN A 1 125 ? 37.022 -13.353 7.650 1.000 13.450 125 GLN A C 1
ATOM 763 O O . GLN A 1 125 ? 37.605 -12.611 8.434 1.000 13.034 125 GLN A O 1
ATOM 769 N N . VAL A 1 126 ? 35.722 -13.215 7.404 1.000 12.730 126 VAL A N 1
ATOM 770 C CA . VAL A 1 126 ? 34.952 -12.229 8.146 1.000 13.090 126 VAL A CA 1
ATOM 771 C C . VAL A 1 126 ? 34.908 -12.616 9.613 1.000 13.212 126 VAL A C 1
ATOM 772 O O . VAL A 1 126 ? 35.040 -11.769 10.481 1.000 14.032 126 VAL A O 1
ATOM 776 N N . VAL A 1 127 ? 34.650 -13.899 9.882 1.000 13.588 127 VAL A N 1
ATOM 777 C CA . VAL A 1 127 ? 34.677 -14.364 11.252 1.000 14.838 127 VAL A CA 1
ATOM 778 C C . VAL A 1 127 ? 36.013 -14.015 11.906 1.000 15.971 127 VAL A C 1
ATOM 779 O O . VAL A 1 127 ? 36.047 -13.568 13.057 1.000 17.063 127 VAL A O 1
ATOM 783 N N . ALA A 1 128 ? 37.130 -14.236 11.213 1.000 15.984 128 ALA A N 1
ATOM 784 C CA . ALA A 1 128 ? 38.415 -13.946 11.814 1.000 16.835 128 ALA A CA 1
ATOM 785 C C . ALA A 1 128 ? 38.621 -12.456 12.119 1.000 16.999 128 ALA A C 1
ATOM 786 O O . ALA A 1 128 ? 39.230 -12.105 13.129 1.000 17.688 128 ALA A O 1
ATOM 788 N N . LEU A 1 129 ? 38.074 -11.553 11.296 1.000 15.929 129 LEU A N 1
ATOM 789 C CA . LEU A 1 129 ? 38.147 -10.119 11.590 1.000 16.727 129 LEU A CA 1
ATOM 790 C C . LEU A 1 129 ? 37.412 -9.767 12.883 1.000 16.911 129 LEU A C 1
ATOM 791 O O . LEU A 1 129 ? 37.830 -8.841 13.571 1.000 17.409 129 LEU A O 1
ATOM 796 N N . GLY A 1 130 ? 36.363 -10.514 13.223 1.000 18.089 130 GLY A N 1
ATOM 797 C CA . GLY A 1 130 ? 35.663 -10.260 14.470 1.000 19.012 130 GLY A CA 1
ATOM 798 C C . GLY A 1 130 ? 36.496 -10.461 15.714 1.000 21.590 130 GLY A C 1
ATOM 799 O O . GLY A 1 130 ? 36.081 -10.043 16.788 1.000 22.018 130 GLY A O 1
ATOM 800 N N . SER A 1 131 ? 37.690 -11.070 15.567 1.000 22.020 131 SER A N 1
ATOM 801 C CA A SER A 1 131 ? 38.569 -11.359 16.688 0.540 23.654 131 SER A CA 1
ATOM 802 C CA B SER A 1 131 ? 38.559 -11.339 16.704 0.460 23.604 131 SER A CA 1
ATOM 803 C C . SER A 1 131 ? 39.859 -10.548 16.555 1.000 23.387 131 SER A C 1
ATOM 804 O O . SER A 1 131 ? 40.816 -10.732 17.303 1.000 27.249 131 SER A O 1
ATOM 809 N N . LYS A 1 132 ? 39.885 -9.635 15.591 1.000 22.284 132 LYS A N 1
ATOM 810 C CA . LYS A 1 132 ? 41.027 -8.778 15.352 1.000 22.645 132 LYS A CA 1
ATOM 811 C C . LYS A 1 132 ? 40.755 -7.384 15.923 1.000 22.658 132 LYS A C 1
ATOM 812 O O . LYS A 1 132 ? 39.905 -6.662 15.431 1.000 20.779 132 LYS A O 1
ATOM 818 N N . SER A 1 133 ? 41.533 -6.966 16.942 1.000 23.673 133 SER A N 1
ATOM 819 C CA . SER A 1 133 ? 41.225 -5.749 17.682 1.000 25.869 133 SER A CA 1
ATOM 820 C C . SER A 1 133 ? 41.358 -4.496 16.824 1.000 25.722 133 SER A C 1
ATOM 821 O O . SER A 1 133 ? 40.814 -3.460 17.176 1.000 27.471 133 SER A O 1
ATOM 824 N N . THR A 1 134 ? 42.064 -4.574 15.700 1.000 25.919 134 THR A N 1
ATOM 825 C CA . THR A 1 134 ? 42.188 -3.411 14.825 1.000 26.964 134 THR A CA 1
ATOM 826 C C . THR A 1 134 ? 41.088 -3.335 13.762 1.000 25.891 134 THR A C 1
ATOM 827 O O . THR A 1 134 ? 41.032 -2.351 13.022 1.000 27.170 134 THR A O 1
ATOM 831 N N . SER A 1 135 ? 40.228 -4.355 13.681 1.000 22.341 135 SER A N 1
ATOM 832 C CA . SER A 1 135 ? 39.159 -4.399 12.688 1.000 21.626 135 SER A CA 1
ATOM 833 C C . SER A 1 135 ? 37.916 -3.704 13.223 1.000 20.540 135 SER A C 1
ATOM 834 O O . SER A 1 135 ? 37.586 -3.853 14.390 1.000 19.470 135 SER A O 1
ATOM 837 N N . PRO A 1 136 ? 37.221 -2.908 12.401 1.000 21.293 136 PRO A N 1
ATOM 838 C CA . PRO A 1 136 ? 35.903 -2.387 12.774 1.000 21.658 136 PRO A CA 1
ATOM 839 C C . PRO A 1 136 ? 34.895 -3.462 13.182 1.000 20.373 136 PRO A C 1
ATOM 840 O O . PRO A 1 136 ? 33.881 -3.153 13.825 1.000 21.027 136 PRO A O 1
ATOM 844 N N . LEU A 1 137 ? 35.153 -4.717 12.792 1.000 17.994 137 LEU A N 1
ATOM 845 C CA . LEU A 1 137 ? 34.250 -5.824 13.106 1.000 17.441 137 LEU A CA 1
ATOM 846 C C . LEU A 1 137 ? 34.559 -6.450 14.457 1.000 18.043 137 LEU A C 1
ATOM 847 O O . LEU A 1 137 ? 33.901 -7.411 14.853 1.000 17.510 137 LEU A O 1
ATOM 852 N N . TYR A 1 138 ? 35.593 -5.959 15.125 1.000 19.524 138 TYR A N 1
ATOM 853 C CA . TYR A 1 138 ? 35.986 -6.541 16.398 1.000 19.900 138 TYR A CA 1
ATOM 854 C C . TYR A 1 138 ? 34.816 -6.611 17.374 1.000 19.829 138 TYR A C 1
ATOM 855 O O . TYR A 1 138 ? 34.144 -5.622 17.635 1.000 20.177 138 TYR A O 1
ATOM 864 N N . ASN A 1 139 ? 34.611 -7.826 17.898 1.000 20.119 139 ASN A N 1
ATOM 865 C CA . ASN A 1 139 ? 33.563 -8.134 18.865 1.000 21.078 139 ASN A CA 1
ATOM 866 C C . ASN A 1 139 ? 32.130 -7.944 18.373 1.000 19.613 139 ASN A C 1
ATOM 867 O O . ASN A 1 139 ? 31.205 -7.916 19.183 1.000 20.774 139 ASN A O 1
ATOM 872 N N . LYS A 1 140 ? 31.937 -7.857 17.051 1.000 18.159 140 LYS A N 1
ATOM 873 C CA . LYS A 1 140 ? 30.603 -7.642 16.511 1.000 17.151 140 LYS A CA 1
ATOM 874 C C . LYS A 1 140 ? 30.027 -8.881 15.834 1.000 15.123 140 LYS A C 1
ATOM 875 O O . LYS A 1 140 ? 28.887 -8.822 15.407 1.000 14.087 140 LYS A O 1
ATOM 881 N N . VAL A 1 141 ? 30.825 -9.971 15.710 1.000 15.708 141 VAL A N 1
ATOM 882 C CA . VAL A 1 141 ? 30.392 -11.095 14.888 1.000 16.483 141 VAL A CA 1
ATOM 883 C C . VAL A 1 141 ? 30.474 -12.412 15.659 1.000 16.478 141 VAL A C 1
ATOM 884 O O . VAL A 1 141 ? 31.348 -12.632 16.475 1.000 16.463 141 VAL A O 1
ATOM 888 N N . ASP A 1 142 ? 29.539 -13.309 15.343 1.000 15.751 142 ASP A N 1
ATOM 889 C CA . ASP A 1 142 ? 29.436 -14.623 15.946 1.000 16.084 142 ASP A CA 1
ATOM 890 C C . ASP A 1 142 ? 29.617 -15.681 14.858 1.000 15.271 142 ASP A C 1
ATOM 891 O O . ASP A 1 142 ? 28.667 -15.988 14.107 1.000 14.536 142 ASP A O 1
ATOM 896 N N . GLY A 1 143 ? 30.804 -16.305 14.836 1.000 15.690 143 GLY A N 1
ATOM 897 C CA . GLY A 1 143 ? 31.135 -17.284 13.827 1.000 15.711 143 GLY A CA 1
ATOM 898 C C . GLY A 1 143 ? 30.414 -18.605 13.967 1.000 15.482 143 GLY A C 1
ATOM 899 O O . GLY A 1 143 ? 30.508 -19.438 13.087 1.000 16.340 143 GLY A O 1
ATOM 900 N N . SER A 1 144 ? 29.665 -18.792 15.048 1.000 14.574 144 SER A N 1
ATOM 901 C CA . SER A 1 144 ? 28.849 -19.992 15.180 1.000 15.830 144 SER A CA 1
ATOM 902 C C . SER A 1 144 ? 27.563 -19.958 14.356 1.000 14.842 144 SER A C 1
ATOM 903 O O . SER A 1 144 ? 26.850 -20.974 14.337 1.000 16.121 144 SER A O 1
ATOM 906 N N . ARG A 1 145 ? 27.258 -18.821 13.703 1.000 13.585 145 ARG A N 1
ATOM 907 C CA . ARG A 1 145 ? 25.981 -18.616 13.007 1.000 13.964 145 ARG A CA 1
ATOM 908 C C . ARG A 1 145 ? 26.307 -18.066 11.620 1.000 12.420 145 ARG A C 1
ATOM 909 O O . ARG A 1 145 ? 26.588 -16.863 11.518 1.000 12.567 145 ARG A O 1
ATOM 917 N N . THR A 1 146 ? 26.172 -18.882 10.555 1.000 11.394 146 THR A N 1
ATOM 918 C CA . THR A 1 146 ? 26.564 -18.407 9.219 1.000 10.615 146 THR A CA 1
ATOM 919 C C . THR A 1 146 ? 25.541 -18.833 8.153 1.000 10.090 146 THR A C 1
ATOM 920 O O . THR A 1 146 ? 24.803 -19.806 8.354 1.000 10.325 146 THR A O 1
ATOM 924 N N . GLY A 1 147 ? 25.504 -18.093 7.062 1.000 9.736 147 GLY A N 1
ATOM 925 C CA . GLY A 1 147 ? 24.614 -18.351 5.938 1.000 9.314 147 GLY A CA 1
ATOM 926 C C . GLY A 1 147 ? 25.286 -18.041 4.611 1.000 8.856 147 GLY A C 1
ATOM 927 O O . GLY A 1 147 ? 26.273 -17.326 4.529 1.000 9.332 147 GLY A O 1
ATOM 928 N N . VAL A 1 148 ? 24.710 -18.595 3.546 1.000 9.144 148 VAL A N 1
ATOM 929 C CA . VAL A 1 148 ? 25.219 -18.428 2.189 1.000 8.808 148 VAL A CA 1
ATOM 930 C C . VAL A 1 148 ? 24.100 -18.016 1.246 1.000 9.139 148 VAL A C 1
ATOM 931 O O . VAL A 1 148 ? 22.971 -18.549 1.309 1.000 8.710 148 VAL A O 1
ATOM 935 N N . MET A 1 149 ? 24.418 -17.069 0.359 1.000 8.134 149 MET A N 1
ATOM 936 C CA . MET A 1 149 ? 23.508 -16.636 -0.696 1.000 8.380 149 MET A CA 1
ATOM 937 C C . MET A 1 149 ? 24.310 -16.450 -1.980 1.000 8.220 149 MET A C 1
ATOM 938 O O . MET A 1 149 ? 25.536 -16.313 -1.956 1.000 8.733 149 MET A O 1
ATOM 943 N N . GLY A 1 150 ? 23.603 -16.254 -3.103 1.000 8.759 150 GLY A N 1
ATOM 944 C CA . GLY A 1 150 ? 24.280 -15.944 -4.338 1.000 8.688 150 GLY A CA 1
ATOM 945 C C . GLY A 1 150 ? 23.387 -16.151 -5.541 1.000 8.866 150 GLY A C 1
ATOM 946 O O . GLY A 1 150 ? 22.387 -16.866 -5.429 1.000 9.027 150 GLY A O 1
ATOM 947 N N . TRP A 1 151 ? 23.821 -15.600 -6.651 1.000 8.682 151 TRP A N 1
ATOM 948 C CA . TRP A 1 151 ? 22.999 -15.550 -7.847 1.000 8.555 151 TRP A CA 1
ATOM 949 C C . TRP A 1 151 ? 23.640 -16.371 -8.947 1.000 9.061 151 TRP A C 1
ATOM 950 O O . TRP A 1 151 ? 24.862 -16.320 -9.177 1.000 8.588 151 TRP A O 1
ATOM 961 N N . SER A 1 152 ? 22.810 -17.166 -9.637 1.000 9.506 152 SER A N 1
ATOM 962 C CA . SER A 1 152 ? 23.192 -17.789 -10.891 1.000 10.099 152 SER A CA 1
ATOM 963 C C . SER A 1 152 ? 24.258 -18.827 -10.587 1.000 9.711 152 SER A C 1
ATOM 964 O O . SER A 1 152 ? 24.011 -19.706 -9.751 1.000 9.618 152 SER A O 1
ATOM 967 N N . MET A 1 153 ? 25.426 -18.805 -11.215 1.000 10.168 153 MET A N 1
ATOM 968 C CA . MET A 1 153 ? 26.497 -19.733 -10.846 1.000 10.341 153 MET A CA 1
ATOM 969 C C . MET A 1 153 ? 26.850 -19.609 -9.376 1.000 10.095 153 MET A C 1
ATOM 970 O O . MET A 1 153 ? 27.302 -20.581 -8.751 1.000 11.344 153 MET A O 1
ATOM 975 N N . GLY A 1 154 ? 26.661 -18.411 -8.796 1.000 9.752 154 GLY A N 1
ATOM 976 C CA . GLY A 1 154 ? 26.882 -18.220 -7.374 1.000 9.998 154 GLY A CA 1
ATOM 977 C C . GLY A 1 154 ? 25.757 -18.796 -6.532 1.000 9.630 154 GLY A C 1
ATOM 978 O O . GLY A 1 154 ? 25.959 -19.052 -5.329 1.000 10.329 154 GLY A O 1
ATOM 979 N N . GLY A 1 155 ? 24.600 -19.002 -7.135 1.000 9.653 155 GLY A N 1
ATOM 980 C CA . GLY A 1 155 ? 23.502 -19.705 -6.492 1.000 9.430 155 GLY A CA 1
ATOM 981 C C . GLY A 1 155 ? 23.777 -21.204 -6.459 1.000 9.979 155 GLY A C 1
ATOM 982 O O . GLY A 1 155 ? 23.597 -21.871 -5.434 1.000 10.313 155 GLY A O 1
ATOM 983 N N . GLY A 1 156 ? 24.243 -21.771 -7.586 1.000 10.486 156 GLY A N 1
ATOM 984 C CA . GLY A 1 156 ? 24.747 -23.131 -7.554 1.000 11.070 156 GLY A CA 1
ATOM 985 C C . GLY A 1 156 ? 25.869 -23.255 -6.530 1.000 10.603 156 GLY A C 1
ATOM 986 O O . GLY A 1 156 ? 25.919 -24.226 -5.775 1.000 10.664 156 GLY A O 1
ATOM 987 N N . GLY A 1 157 ? 26.756 -22.283 -6.498 1.000 10.521 157 GLY A N 1
ATOM 988 C CA . GLY A 1 157 ? 27.868 -22.322 -5.563 1.000 10.802 157 GLY A CA 1
ATOM 989 C C . GLY A 1 157 ? 27.366 -22.352 -4.114 1.000 10.358 157 GLY A C 1
ATOM 990 O O . GLY A 1 157 ? 27.972 -23.018 -3.244 1.000 10.626 157 GLY A O 1
ATOM 991 N N . SER A 1 158 ? 26.267 -21.648 -3.825 1.000 9.224 158 SER A N 1
ATOM 992 C CA . SER A 1 158 ? 25.743 -21.599 -2.465 1.000 9.614 158 SER A CA 1
ATOM 993 C C . SER A 1 158 ? 25.162 -22.958 -2.056 1.000 10.095 158 SER A C 1
ATOM 994 O O . SER A 1 158 ? 25.301 -23.397 -0.921 1.000 9.991 158 SER A O 1
ATOM 997 N N . LEU A 1 159 ? 24.472 -23.639 -2.995 1.000 9.691 159 LEU A N 1
ATOM 998 C CA . LEU A 1 159 ? 23.989 -24.996 -2.730 1.000 10.363 159 LEU A CA 1
ATOM 999 C C . LEU A 1 159 ? 25.178 -25.913 -2.468 1.000 10.814 159 LEU A C 1
ATOM 1000 O O . LEU A 1 159 ? 25.109 -26.816 -1.586 1.000 11.468 159 LEU A O 1
ATOM 1005 N N . ILE A 1 160 ? 26.259 -25.800 -3.276 1.000 10.980 160 ILE A N 1
ATOM 1006 C CA . ILE A 1 160 ? 27.474 -26.562 -3.066 1.000 11.063 160 ILE A CA 1
ATOM 1007 C C . ILE A 1 160 ? 28.075 -26.266 -1.684 1.000 10.579 160 ILE A C 1
ATOM 1008 O O . ILE A 1 160 ? 28.566 -27.185 -1.012 1.000 11.467 160 ILE A O 1
ATOM 1013 N N . SER A 1 161 ? 28.100 -25.026 -1.274 1.000 10.287 161 SER A N 1
ATOM 1014 C CA . SER A 1 161 ? 28.647 -24.680 0.038 1.000 10.459 161 SER A CA 1
ATOM 1015 C C . SER A 1 161 ? 27.850 -25.386 1.143 1.000 11.097 161 SER A C 1
ATOM 1016 O O . SER A 1 161 ? 28.440 -25.917 2.084 1.000 11.685 161 SER A O 1
ATOM 1019 N N . ALA A 1 162 ? 26.514 -25.285 1.051 1.000 10.924 162 ALA A N 1
ATOM 1020 C CA . ALA A 1 162 ? 25.657 -25.945 2.038 1.000 11.598 162 ALA A CA 1
ATOM 1021 C C . ALA A 1 162 ? 25.872 -27.459 2.047 1.000 12.112 162 ALA A C 1
ATOM 1022 O O . ALA A 1 162 ? 25.865 -28.103 3.113 1.000 13.130 162 ALA A O 1
ATOM 1024 N N . GLN A 1 163 ? 26.068 -28.061 0.870 1.000 12.820 163 GLN A N 1
ATOM 1025 C CA . GLN A 1 163 ? 26.350 -29.483 0.762 1.000 13.867 163 GLN A CA 1
ATOM 1026 C C . GLN A 1 163 ? 27.668 -29.855 1.411 1.000 13.764 163 GLN A C 1
ATOM 1027 O O . GLN A 1 163 ? 27.763 -30.875 2.057 1.000 15.607 163 GLN A O 1
ATOM 1033 N N . ASN A 1 164 ? 28.686 -29.016 1.214 1.000 13.476 164 ASN A N 1
ATOM 1034 C CA . ASN A 1 164 ? 30.019 -29.377 1.642 1.000 14.061 164 ASN A CA 1
ATOM 1035 C C . ASN A 1 164 ? 30.321 -28.974 3.084 1.000 14.260 164 ASN A C 1
ATOM 1036 O O . ASN A 1 164 ? 31.188 -29.585 3.701 1.000 15.036 164 ASN A O 1
ATOM 1041 N N . ARG A 1 165 ? 29.587 -28.020 3.637 1.000 13.857 165 ARG A N 1
ATOM 1042 C CA . ARG A 1 165 ? 29.807 -27.521 4.984 1.000 13.640 165 ARG A CA 1
ATOM 1043 C C . ARG A 1 165 ? 28.431 -27.455 5.660 1.000 13.246 165 ARG A C 1
ATOM 1044 O O . ARG A 1 165 ? 27.812 -26.377 5.784 1.000 13.288 165 ARG A O 1
ATOM 1052 N N . PRO A 1 166 ? 27.935 -28.619 6.163 1.000 14.500 166 PRO A N 1
ATOM 1053 C CA . PRO A 1 166 ? 26.604 -28.650 6.774 1.000 14.928 166 PRO A CA 1
ATOM 1054 C C . PRO A 1 166 ? 26.471 -27.876 8.083 1.000 14.640 166 PRO A C 1
ATOM 1055 O O . PRO A 1 166 ? 25.359 -27.686 8.530 1.000 16.072 166 PRO A O 1
ATOM 1059 N N . SER A 1 167 ? 27.543 -27.360 8.655 1.000 14.440 167 SER A N 1
ATOM 1060 C CA . SER A 1 167 ? 27.412 -26.496 9.811 1.000 14.472 167 SER A CA 1
ATOM 1061 C C . SER A 1 167 ? 26.862 -25.124 9.447 1.000 13.304 167 SER A C 1
ATOM 1062 O O . SER A 1 167 ? 26.496 -24.389 10.358 1.000 13.307 167 SER A O 1
ATOM 1065 N N . ILE A 1 168 ? 26.822 -24.767 8.162 1.000 12.210 168 ILE A N 1
ATOM 1066 C CA . ILE A 1 168 ? 26.136 -23.551 7.738 1.000 11.325 168 ILE A CA 1
ATOM 1067 C C . ILE A 1 168 ? 24.686 -23.619 8.218 1.000 11.337 168 ILE A C 1
ATOM 1068 O O . ILE A 1 168 ? 24.049 -24.686 8.112 1.000 12.284 168 ILE A O 1
ATOM 1073 N N . LYS A 1 169 ? 24.156 -22.494 8.660 1.000 11.373 169 LYS A N 1
ATOM 1074 C CA . LYS A 1 169 ? 22.816 -22.498 9.241 1.000 11.821 169 LYS A CA 1
ATOM 1075 C C . LYS A 1 169 ? 21.690 -22.235 8.245 1.000 10.962 169 LYS A C 1
ATOM 1076 O O . LYS A 1 169 ? 20.561 -22.686 8.491 1.000 11.283 169 LYS A O 1
ATOM 1082 N N . ALA A 1 170 ? 21.993 -21.617 7.099 1.000 10.099 170 ALA A N 1
ATOM 1083 C CA . ALA A 1 170 ? 20.917 -21.336 6.156 1.000 9.816 170 ALA A CA 1
ATOM 1084 C C . ALA A 1 170 ? 21.531 -21.014 4.790 1.000 9.376 170 ALA A C 1
ATOM 1085 O O . ALA A 1 170 ? 22.661 -20.491 4.689 1.000 9.733 170 ALA A O 1
ATOM 1087 N N . ALA A 1 171 ? 20.779 -21.317 3.729 1.000 9.475 171 ALA A N 1
ATOM 1088 C CA . ALA A 1 171 ? 21.141 -20.967 2.369 1.000 9.182 171 ALA A CA 1
ATOM 1089 C C . ALA A 1 171 ? 19.938 -20.356 1.668 1.000 9.093 171 ALA A C 1
ATOM 1090 O O . ALA A 1 171 ? 18.818 -20.815 1.848 1.000 9.503 171 ALA A O 1
ATOM 1092 N N . ALA A 1 172 ? 20.186 -19.312 0.848 1.000 8.656 172 ALA A N 1
ATOM 1093 C CA . ALA A 1 172 ? 19.073 -18.732 0.097 1.000 8.590 172 ALA A CA 1
ATOM 1094 C C . ALA A 1 172 ? 19.557 -18.250 -1.269 1.000 9.151 172 ALA A C 1
ATOM 1095 O O . ALA A 1 172 ? 19.577 -17.035 -1.526 1.000 9.735 172 ALA A O 1
ATOM 1097 N N . PRO A 1 173 ? 19.914 -19.181 -2.174 1.000 9.038 173 PRO A N 1
ATOM 1098 C CA . PRO A 1 173 ? 20.351 -18.810 -3.522 1.000 9.118 173 PRO A CA 1
ATOM 1099 C C . PRO A 1 173 ? 19.207 -18.273 -4.395 1.000 8.953 173 PRO A C 1
ATOM 1100 O O . PRO A 1 173 ? 18.023 -18.624 -4.173 1.000 9.338 173 PRO A O 1
ATOM 1104 N N . GLN A 1 174 ? 19.548 -17.486 -5.423 1.000 8.566 174 GLN A N 1
ATOM 1105 C CA . GLN A 1 174 ? 18.599 -16.906 -6.334 1.000 8.313 174 GLN A CA 1
ATOM 1106 C C . GLN A 1 174 ? 18.993 -17.248 -7.752 1.000 8.321 174 GLN A C 1
ATOM 1107 O O . GLN A 1 174 ? 20.152 -17.162 -8.153 1.000 8.494 174 GLN A O 1
ATOM 1113 N N . ALA A 1 175 ? 17.986 -17.593 -8.547 1.000 8.985 175 ALA A N 1
ATOM 1114 C CA . ALA A 1 175 ? 18.139 -18.047 -9.925 1.000 9.266 175 ALA A CA 1
ATOM 1115 C C . ALA A 1 175 ? 19.328 -18.985 -10.065 1.000 9.080 175 ALA A C 1
ATOM 1116 O O . ALA A 1 175 ? 20.235 -18.762 -10.886 1.000 9.882 175 ALA A O 1
ATOM 1118 N N . PRO A 1 176 ? 19.373 -20.006 -9.233 1.000 9.565 176 PRO A N 1
ATOM 1119 C CA . PRO A 1 176 ? 20.556 -20.844 -9.210 1.000 9.750 176 PRO A CA 1
ATOM 1120 C C . PRO A 1 176 ? 20.776 -21.582 -10.538 1.000 9.923 176 PRO A C 1
ATOM 1121 O O . PRO A 1 176 ? 19.811 -22.070 -11.161 1.000 10.303 176 PRO A O 1
ATOM 1125 N N . TRP A 1 177 ? 22.044 -21.726 -10.889 1.000 9.777 177 TRP A N 1
ATOM 1126 C CA . TRP A 1 177 ? 22.499 -22.415 -12.088 1.000 10.531 177 TRP A CA 1
ATOM 1127 C C . TRP A 1 177 ? 23.542 -23.429 -11.647 1.000 10.302 177 TRP A C 1
ATOM 1128 O O . TRP A 1 177 ? 24.431 -23.108 -10.856 1.000 10.088 177 TRP A O 1
ATOM 1139 N N . ASN A 1 178 ? 23.422 -24.664 -12.104 1.000 10.847 178 ASN A N 1
ATOM 1140 C CA . ASN A 1 178 ? 24.380 -25.727 -11.845 1.000 12.179 178 ASN A CA 1
ATOM 1141 C C . ASN A 1 178 ? 24.181 -26.830 -12.873 1.000 13.066 178 ASN A C 1
ATOM 1142 O O . ASN A 1 178 ? 23.045 -27.079 -13.296 1.000 13.639 178 ASN A O 1
ATOM 1147 N N . THR A 1 179 ? 25.254 -27.515 -13.269 1.000 14.809 179 THR A N 1
ATOM 1148 C CA . THR A 1 179 ? 25.114 -28.565 -14.286 1.000 16.766 179 THR A CA 1
ATOM 1149 C C . THR A 1 179 ? 24.595 -29.891 -13.720 1.000 16.543 179 THR A C 1
ATOM 1150 O O . THR A 1 179 ? 24.157 -30.712 -14.521 1.000 19.400 179 THR A O 1
ATOM 1154 N N . THR A 1 180 ? 24.609 -30.058 -12.401 1.000 15.608 180 THR A N 1
ATOM 1155 C CA . THR A 1 180 ? 23.995 -31.221 -11.778 1.000 16.133 180 THR A CA 1
ATOM 1156 C C . THR A 1 180 ? 23.006 -30.775 -10.706 1.000 15.277 180 THR A C 1
ATOM 1157 O O . THR A 1 180 ? 23.052 -29.654 -10.219 1.000 14.837 180 THR A O 1
ATOM 1161 N N . SER A 1 181 ? 22.126 -31.702 -10.310 1.000 15.520 181 SER A N 1
ATOM 1162 C CA . SER A 1 181 ? 20.984 -31.337 -9.477 1.000 15.551 181 SER A CA 1
ATOM 1163 C C . SER A 1 181 ? 20.841 -32.220 -8.253 1.000 16.737 181 SER A C 1
ATOM 1164 O O . SER A 1 181 ? 19.842 -32.116 -7.552 1.000 19.415 181 SER A O 1
ATOM 1167 N N . ASN A 1 182 ? 21.854 -32.995 -7.903 1.000 17.434 182 ASN A N 1
ATOM 1168 C CA . ASN A 1 182 ? 21.700 -33.899 -6.762 1.000 18.334 182 ASN A CA 1
ATOM 1169 C C . ASN A 1 182 ? 22.118 -33.220 -5.464 1.000 16.811 182 ASN A C 1
ATOM 1170 O O . ASN A 1 182 ? 23.274 -33.353 -5.023 1.000 18.457 182 ASN A O 1
ATOM 1175 N N . PHE A 1 183 ? 21.167 -32.529 -4.840 1.000 16.177 183 PHE A N 1
ATOM 1176 C CA . PHE A 1 183 ? 21.350 -31.857 -3.561 1.000 14.937 183 PHE A CA 1
ATOM 1177 C C . PHE A 1 183 ? 20.601 -32.615 -2.467 1.000 14.659 183 PHE A C 1
ATOM 1178 O O . PHE A 1 183 ? 20.329 -32.051 -1.410 1.000 15.114 183 PHE A O 1
ATOM 1186 N N . SER A 1 184 ? 20.471 -33.942 -2.633 1.000 14.724 184 SER A N 1
ATOM 1187 C CA . SER A 1 184 ? 19.732 -34.743 -1.672 1.000 15.297 184 SER A CA 1
ATOM 1188 C C . SER A 1 184 ? 20.408 -34.838 -0.311 1.000 15.647 184 SER A C 1
ATOM 1189 O O . SER A 1 184 ? 19.732 -35.099 0.673 1.000 16.161 184 SER A O 1
ATOM 1192 N N . SER A 1 185 ? 21.722 -34.637 -0.226 1.000 15.585 185 SER A N 1
ATOM 1193 C CA . SER A 1 185 ? 22.405 -34.710 1.057 1.000 16.760 185 SER A CA 1
ATOM 1194 C C . SER A 1 185 ? 22.130 -33.478 1.932 1.000 15.444 185 SER A C 1
ATOM 1195 O O . SER A 1 185 ? 22.424 -33.541 3.129 1.000 15.900 185 SER A O 1
ATOM 1198 N N . LEU A 1 186 ? 21.541 -32.393 1.422 1.000 14.292 186 LEU A N 1
ATOM 1199 C CA . LEU A 1 186 ? 21.502 -31.133 2.173 1.000 14.944 186 LEU A CA 1
ATOM 1200 C C . LEU A 1 186 ? 20.677 -31.277 3.451 1.000 15.044 186 LEU A C 1
ATOM 1201 O O . LEU A 1 186 ? 19.491 -31.644 3.389 1.000 15.390 186 LEU A O 1
ATOM 1206 N N . THR A 1 187 ? 21.272 -30.851 4.577 1.000 14.232 187 THR A N 1
ATOM 1207 C CA . THR A 1 187 ? 20.584 -30.690 5.849 1.000 14.245 187 THR A CA 1
ATOM 1208 C C . THR A 1 187 ? 20.387 -29.226 6.227 1.000 14.098 187 THR A C 1
ATOM 1209 O O . THR A 1 187 ? 19.700 -28.959 7.204 1.000 15.122 187 THR A O 1
ATOM 1213 N N . VAL A 1 188 ? 20.972 -28.328 5.452 1.000 12.380 188 VAL A N 1
ATOM 1214 C CA . VAL A 1 188 ? 20.883 -26.908 5.707 1.000 12.048 188 VAL A CA 1
ATOM 1215 C C . VAL A 1 188 ? 19.541 -26.383 5.247 1.000 11.224 188 VAL A C 1
ATOM 1216 O O . VAL A 1 188 ? 19.186 -26.600 4.099 1.000 11.473 188 VAL A O 1
ATOM 1220 N N . PRO A 1 189 ? 18.831 -25.617 6.084 1.000 11.424 189 PRO A N 1
ATOM 1221 C CA . PRO A 1 189 ? 17.607 -24.942 5.630 1.000 10.798 189 PRO A CA 1
ATOM 1222 C C . PRO A 1 189 ? 17.860 -24.075 4.386 1.000 10.275 189 PRO A C 1
ATOM 1223 O O . PRO A 1 189 ? 18.673 -23.161 4.413 1.000 10.653 189 PRO A O 1
ATOM 1227 N N . THR A 1 190 ? 17.136 -24.395 3.307 1.000 10.007 190 THR A N 1
ATOM 1228 C CA . THR A 1 190 ? 17.427 -23.815 2.008 1.000 10.100 190 THR A CA 1
ATOM 1229 C C . THR A 1 190 ? 16.177 -23.222 1.367 1.000 9.250 190 THR A C 1
ATOM 1230 O O . THR A 1 190 ? 15.199 -23.949 1.118 1.000 10.303 190 THR A O 1
ATOM 1234 N N . LEU A 1 191 ? 16.232 -21.946 1.068 1.000 9.211 191 LEU A N 1
ATOM 1235 C CA . LEU A 1 191 ? 15.202 -21.218 0.319 1.000 9.447 191 LEU A CA 1
ATOM 1236 C C . LEU A 1 191 ? 15.758 -20.976 -1.089 1.000 9.257 191 LEU A C 1
ATOM 1237 O O . LEU A 1 191 ? 16.787 -20.347 -1.263 1.000 10.639 191 LEU A O 1
ATOM 1242 N N . ILE A 1 192 ? 15.016 -21.442 -2.115 1.000 8.684 192 ILE A N 1
ATOM 1243 C CA . ILE A 1 192 ? 15.399 -21.158 -3.486 1.000 9.539 192 ILE A CA 1
ATOM 1244 C C . ILE A 1 192 ? 14.453 -20.117 -4.070 1.000 9.184 192 ILE A C 1
ATOM 1245 O O . ILE A 1 192 ? 13.247 -20.317 -4.108 1.000 9.217 192 ILE A O 1
ATOM 1250 N N . PHE A 1 193 ? 15.030 -19.002 -4.524 1.000 8.922 193 PHE A N 1
ATOM 1251 C CA . PHE A 1 193 ? 14.362 -17.981 -5.309 1.000 9.161 193 PHE A CA 1
ATOM 1252 C C . PHE A 1 193 ? 14.522 -18.361 -6.783 1.000 8.796 193 PHE A C 1
ATOM 1253 O O . PHE A 1 193 ? 15.651 -18.468 -7.254 1.000 9.517 193 PHE A O 1
ATOM 1261 N N . ALA A 1 194 ? 13.408 -18.495 -7.501 1.000 9.148 194 ALA A N 1
ATOM 1262 C CA . ALA A 1 194 ? 13.447 -18.958 -8.892 1.000 9.452 194 ALA A CA 1
ATOM 1263 C C . ALA A 1 194 ? 12.766 -17.945 -9.793 1.000 8.858 194 ALA A C 1
ATOM 1264 O O . ALA A 1 194 ? 11.785 -17.326 -9.426 1.000 9.471 194 ALA A O 1
ATOM 1266 N N . CYS A 1 195 ? 13.280 -17.782 -11.009 1.000 9.791 195 CYS A N 1
ATOM 1267 C CA . CYS A 1 195 ? 12.767 -16.839 -11.987 1.000 10.107 195 CYS A CA 1
ATOM 1268 C C . CYS A 1 195 ? 11.985 -17.578 -13.063 1.000 10.607 195 CYS A C 1
ATOM 1269 O O . CYS A 1 195 ? 12.555 -18.370 -13.804 1.000 10.984 195 CYS A O 1
ATOM 1272 N N . GLN A 1 196 ? 10.646 -17.443 -13.087 1.000 10.636 196 GLN A N 1
ATOM 1273 C CA . GLN A 1 196 ? 9.809 -18.346 -13.844 1.000 10.712 196 GLN A CA 1
ATOM 1274 C C . GLN A 1 196 ? 10.276 -18.503 -15.307 1.000 11.127 196 GLN A C 1
ATOM 1275 O O . GLN A 1 196 ? 10.262 -19.620 -15.841 1.000 11.905 196 GLN A O 1
ATOM 1281 N N . ALA A 1 197 ? 10.562 -17.387 -15.971 1.000 10.917 197 ALA A N 1
ATOM 1282 C CA . ALA A 1 197 ? 10.863 -17.372 -17.398 1.000 11.515 197 ALA A CA 1
ATOM 1283 C C . ALA A 1 197 ? 12.376 -17.320 -17.657 1.000 10.899 197 ALA A C 1
ATOM 1284 O O . ALA A 1 197 ? 12.790 -16.905 -18.743 1.000 11.343 197 ALA A O 1
ATOM 1286 N N . ASP A 1 198 ? 13.160 -17.852 -16.733 1.000 10.402 198 ASP A N 1
ATOM 1287 C CA . ASP A 1 198 ? 14.616 -17.823 -16.852 1.000 10.545 198 ASP A CA 1
ATOM 1288 C C . ASP A 1 198 ? 15.022 -18.600 -18.105 1.000 10.984 198 ASP A C 1
ATOM 1289 O O . ASP A 1 198 ? 14.636 -19.763 -18.253 1.000 11.300 198 ASP A O 1
ATOM 1294 N N . VAL A 1 199 ? 15.830 -17.987 -18.979 1.000 11.242 199 VAL A N 1
ATOM 1295 C CA . VAL A 1 199 ? 16.402 -18.683 -20.142 1.000 12.430 199 VAL A CA 1
ATOM 1296 C C . VAL A 1 199 ? 17.818 -19.193 -19.900 1.000 12.011 199 VAL A C 1
ATOM 1297 O O . VAL A 1 199 ? 18.339 -19.952 -20.725 1.000 13.191 199 VAL A O 1
ATOM 1301 N N . VAL A 1 200 ? 18.484 -18.711 -18.845 1.000 11.687 200 VAL A N 1
ATOM 1302 C CA . VAL A 1 200 ? 19.880 -19.040 -18.570 1.000 11.170 200 VAL A CA 1
ATOM 1303 C C . VAL A 1 200 ? 19.938 -20.319 -17.734 1.000 11.257 200 VAL A C 1
ATOM 1304 O O . VAL A 1 200 ? 20.698 -21.263 -18.003 1.000 12.193 200 VAL A O 1
ATOM 1308 N N . ALA A 1 201 ? 19.160 -20.327 -16.648 1.000 10.650 201 ALA A N 1
ATOM 1309 C CA . ALA A 1 201 ? 18.968 -21.441 -15.742 1.000 11.258 201 ALA A CA 1
ATOM 1310 C C . ALA A 1 201 ? 17.486 -21.811 -15.725 1.000 11.349 201 ALA A C 1
ATOM 1311 O O . ALA A 1 201 ? 16.779 -21.601 -14.745 1.000 11.282 201 ALA A O 1
ATOM 1313 N N . PRO A 1 202 ? 16.918 -22.344 -16.837 1.000 11.664 202 PRO A N 1
ATOM 1314 C CA . PRO A 1 202 ? 15.491 -22.587 -16.886 1.000 12.268 202 PRO A CA 1
ATOM 1315 C C . PRO A 1 202 ? 15.062 -23.411 -15.683 1.000 11.503 202 PRO A C 1
ATOM 1316 O O . PRO A 1 202 ? 15.720 -24.369 -15.292 1.000 12.106 202 PRO A O 1
ATOM 1320 N N . ILE A 1 203 ? 13.928 -23.036 -15.102 1.000 11.459 203 ILE A N 1
ATOM 1321 C CA . ILE A 1 203 ? 13.560 -23.603 -13.818 1.000 11.652 203 ILE A CA 1
ATOM 1322 C C . ILE A 1 203 ? 13.283 -25.098 -13.923 1.000 12.398 203 ILE A C 1
ATOM 1323 O O . ILE A 1 203 ? 13.544 -25.809 -12.954 1.000 12.123 203 ILE A O 1
ATOM 1328 N N . LEU A 1 204 ? 12.795 -25.594 -15.069 1.000 12.684 204 LE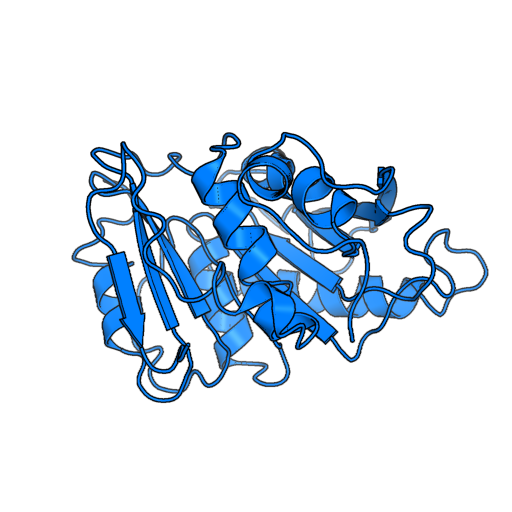U A N 1
ATOM 1329 C CA . LEU A 1 204 ? 12.474 -27.018 -15.140 1.000 13.176 204 LEU A CA 1
ATOM 1330 C C . LEU A 1 204 ? 13.750 -27.874 -15.147 1.000 13.252 204 LEU A C 1
ATOM 1331 O O . LEU A 1 204 ? 13.668 -29.077 -14.870 1.000 14.605 204 LEU A O 1
ATOM 1336 N N . SER A 1 205 ? 14.926 -27.305 -15.475 1.000 13.953 205 SER A N 1
ATOM 1337 C CA A SER A 1 205 ? 16.219 -27.992 -15.518 0.440 14.352 205 SER A CA 1
ATOM 1338 C CA B SER A 1 205 ? 16.165 -28.087 -15.436 0.560 14.515 205 SER A CA 1
ATOM 1339 C C . SER A 1 205 ? 17.131 -27.656 -14.338 1.000 13.691 205 SER A C 1
ATOM 1340 O O . SER A 1 205 ? 18.109 -28.361 -14.095 1.000 13.582 205 SER A O 1
ATOM 1345 N N . HIS A 1 206 ? 16.900 -26.517 -13.659 1.000 11.880 206 HIS A N 1
ATOM 1346 C CA . HIS A 1 206 ? 17.809 -26.035 -12.608 1.000 11.221 206 HIS A CA 1
ATOM 1347 C C . HIS A 1 206 ? 17.018 -25.886 -11.303 1.000 10.603 206 HIS A C 1
ATOM 1348 O O . HIS A 1 206 ? 16.950 -26.880 -10.559 1.000 11.182 206 HIS A O 1
ATOM 1355 N N . ALA A 1 207 ? 16.367 -24.754 -11.020 1.000 10.250 207 ALA A N 1
ATOM 1356 C CA . ALA A 1 207 ? 15.772 -24.538 -9.717 1.000 9.974 207 ALA A CA 1
ATOM 1357 C C . ALA A 1 207 ? 14.851 -25.668 -9.268 1.000 10.051 207 ALA A C 1
ATOM 1358 O O . ALA A 1 207 ? 14.883 -26.060 -8.079 1.000 10.734 207 ALA A O 1
ATOM 1360 N N . VAL A 1 208 ? 13.909 -26.099 -10.118 1.000 10.968 208 VAL A N 1
ATOM 1361 C CA . VAL A 1 208 ? 12.938 -27.091 -9.680 1.000 11.527 208 VAL A CA 1
ATOM 1362 C C . VAL A 1 208 ? 13.609 -28.427 -9.353 1.000 12.002 208 VAL A C 1
ATOM 1363 O O . VAL A 1 208 ? 13.427 -28.938 -8.244 1.000 11.850 208 VAL A O 1
ATOM 1367 N N . PRO A 1 209 ? 14.443 -29.025 -10.232 1.000 12.713 209 PRO A N 1
ATOM 1368 C CA . PRO A 1 209 ? 15.186 -30.214 -9.817 1.000 13.055 209 PRO A CA 1
ATOM 1369 C C . PRO A 1 209 ? 16.022 -30.029 -8.534 1.000 13.034 209 PRO A C 1
ATOM 1370 O O . PRO A 1 209 ? 16.111 -30.952 -7.724 1.000 12.972 209 PRO A O 1
ATOM 1374 N N . PHE A 1 210 ? 16.676 -28.872 -8.356 1.000 11.895 210 PHE A N 1
ATOM 1375 C CA . PHE A 1 210 ? 17.454 -28.659 -7.140 1.000 11.872 210 PHE A CA 1
ATOM 1376 C C . PHE A 1 210 ? 16.540 -28.776 -5.912 1.000 11.609 210 PHE A C 1
ATOM 1377 O O . PHE A 1 210 ? 16.831 -29.474 -4.936 1.000 11.951 210 PHE A O 1
ATOM 1385 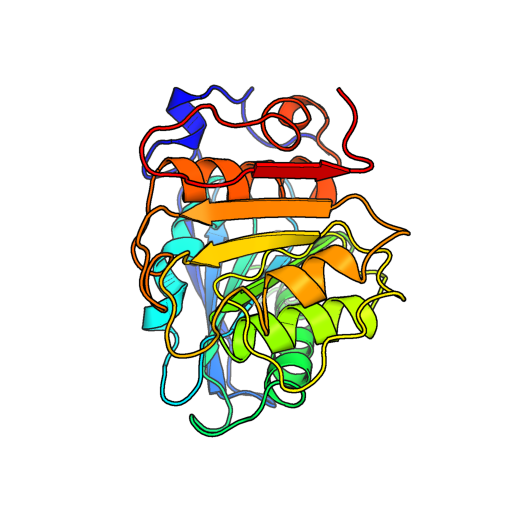N N . TYR A 1 211 ? 15.421 -28.053 -5.964 1.000 11.572 211 TYR A N 1
ATOM 1386 C CA . TYR A 1 211 ? 14.442 -28.115 -4.883 1.000 11.649 211 TYR A CA 1
ATOM 1387 C C . TYR A 1 211 ? 13.909 -29.510 -4.654 1.000 12.194 211 TYR A C 1
ATOM 1388 O O . TYR A 1 211 ? 13.834 -29.913 -3.494 1.000 12.339 211 TYR A O 1
ATOM 1397 N N . ASN A 1 212 ? 13.512 -30.198 -5.727 1.000 12.344 212 ASN A N 1
ATOM 1398 C CA . ASN A 1 212 ? 12.933 -31.523 -5.572 1.000 13.413 212 ASN A CA 1
ATOM 1399 C C . ASN A 1 212 ? 13.924 -32.543 -5.001 1.000 13.195 212 ASN A C 1
ATOM 1400 O O . ASN A 1 212 ? 13.496 -33.543 -4.440 1.000 15.673 212 ASN A O 1
ATOM 1405 N N . SER A 1 213 ? 15.222 -32.346 -5.211 1.000 13.643 213 SER A N 1
ATOM 1406 C CA . SER A 1 213 ? 16.198 -33.321 -4.738 1.000 14.518 213 SER A CA 1
ATOM 1407 C C . SER A 1 213 ? 16.278 -33.337 -3.204 1.000 14.868 213 SER A C 1
ATOM 1408 O O . SER A 1 213 ? 16.772 -34.324 -2.644 1.000 14.928 213 SER A O 1
ATOM 1411 N N . MET A 1 214 ? 15.817 -32.283 -2.534 1.000 14.919 214 MET A N 1
ATOM 1412 C CA . MET A 1 214 ? 16.075 -32.111 -1.099 1.000 15.507 214 MET A CA 1
ATOM 1413 C C . MET A 1 214 ? 14.977 -32.796 -0.271 1.000 17.044 214 MET A C 1
ATOM 1414 O O . MET A 1 214 ? 13.803 -32.608 -0.538 1.000 19.477 214 MET A O 1
ATOM 1419 N N . SER A 1 215 ? 15.328 -33.574 0.739 1.000 18.117 215 SER A N 1
ATOM 1420 C CA . SER A 1 215 ? 14.336 -34.242 1.572 1.000 18.105 215 SER A CA 1
ATOM 1421 C C . SER A 1 215 ? 14.677 -34.200 3.057 1.000 18.369 215 SER A C 1
ATOM 1422 O O . SER A 1 215 ? 13.863 -34.628 3.881 1.000 20.114 215 SER A O 1
ATOM 1425 N N . ARG A 1 216 ? 15.861 -33.725 3.446 1.000 17.719 216 ARG A N 1
ATOM 1426 C CA . ARG A 1 216 ? 16.278 -33.875 4.828 1.000 19.390 216 ARG A CA 1
ATOM 1427 C C . ARG A 1 216 ? 16.202 -32.552 5.591 1.000 18.882 216 ARG A C 1
ATOM 1428 O O . ARG A 1 216 ? 16.663 -32.485 6.740 1.000 23.864 216 ARG A O 1
ATOM 1436 N N . ASN A 1 217 ? 15.794 -31.476 4.913 1.000 15.925 217 ASN A N 1
ATOM 1437 C CA . ASN A 1 217 ? 15.991 -30.139 5.433 1.000 14.155 217 ASN A CA 1
ATOM 1438 C C . ASN A 1 217 ? 14.700 -29.321 5.376 1.000 13.686 217 ASN A C 1
ATOM 1439 O O . ASN A 1 217 ? 13.839 -29.528 4.512 1.000 14.076 217 ASN A O 1
ATOM 1444 N N . PRO A 1 218 ? 14.572 -28.287 6.220 1.000 13.159 218 PRO A N 1
ATOM 1445 C CA . PRO A 1 218 ? 13.589 -27.250 5.932 1.000 12.381 218 PRO A CA 1
ATOM 1446 C C . PRO A 1 218 ? 13.962 -26.676 4.573 1.000 11.217 218 PRO A C 1
ATOM 1447 O O . PRO A 1 218 ? 15.150 -26.397 4.301 1.000 11.352 218 PRO A O 1
ATOM 1451 N N . LYS A 1 219 ? 12.962 -26.467 3.716 1.000 10.875 219 LYS A N 1
ATOM 1452 C CA . LYS A 1 219 ? 13.236 -25.967 2.380 1.000 10.146 219 LYS A CA 1
ATOM 1453 C C . LYS A 1 219 ? 12.047 -25.161 1.885 1.000 10.074 219 LYS A C 1
ATOM 1454 O O . LYS A 1 219 ? 10.914 -25.393 2.323 1.000 10.331 219 LYS A O 1
ATOM 1460 N N . GLN A 1 220 ? 12.304 -24.266 0.948 1.000 10.089 220 GLN A N 1
ATOM 1461 C CA . GLN A 1 220 ? 11.276 -23.419 0.384 1.000 9.542 220 GLN A CA 1
ATOM 1462 C C . GLN A 1 220 ? 11.643 -23.080 -1.050 1.000 9.082 220 GLN A C 1
ATOM 1463 O O . GLN A 1 220 ? 12.811 -22.967 -1.381 1.000 9.190 220 GLN A O 1
ATOM 1469 N N . TYR A 1 221 ? 10.593 -22.829 -1.836 1.000 9.964 221 TYR A N 1
ATOM 1470 C CA . TYR A 1 221 ? 10.713 -22.437 -3.240 1.000 9.568 221 TYR A CA 1
ATOM 1471 C C . TYR A 1 221 ? 9.785 -21.255 -3.470 1.000 9.064 221 TYR A C 1
ATOM 1472 O O . TYR A 1 221 ? 8.576 -21.400 -3.229 1.000 9.658 221 TYR A O 1
ATOM 1481 N N . LEU A 1 222 ? 10.314 -20.140 -3.983 1.000 8.905 222 LEU A N 1
ATOM 1482 C CA . LEU A 1 222 ? 9.499 -18.977 -4.271 1.000 9.542 222 LEU A CA 1
ATOM 1483 C C . LEU A 1 222 ? 9.865 -18.520 -5.679 1.000 9.275 222 LEU A C 1
ATOM 1484 O O . LEU A 1 222 ? 11.025 -18.185 -5.926 1.000 9.277 222 LEU A O 1
ATOM 1489 N N . GLU A 1 223 ? 8.862 -18.473 -6.549 1.000 10.037 223 GLU A N 1
ATOM 1490 C CA . GLU A 1 223 ? 9.092 -18.220 -7.977 1.000 10.180 223 GLU A CA 1
ATOM 1491 C C . GLU A 1 223 ? 8.464 -16.897 -8.366 1.000 9.960 223 GLU A C 1
ATOM 1492 O O . GLU A 1 223 ? 7.272 -16.658 -8.103 1.000 10.245 223 GLU A O 1
ATOM 1498 N N . ARG A 1 224 ? 9.240 -16.064 -9.063 1.000 10.352 224 ARG A N 1
ATOM 1499 C CA . ARG A 1 224 ? 8.761 -14.748 -9.511 1.000 10.695 224 ARG A CA 1
ATOM 1500 C C . ARG A 1 224 ? 8.146 -14.883 -10.903 1.000 11.294 224 ARG A C 1
ATOM 1501 O O . ARG A 1 224 ? 8.779 -15.385 -11.850 1.000 11.077 224 ARG A O 1
ATOM 1509 N N . THR A 1 225 ? 6.890 -14.437 -11.010 1.000 11.501 225 THR A N 1
ATOM 1510 C CA . THR A 1 225 ? 6.126 -14.484 -12.252 1.000 12.439 225 THR A CA 1
ATOM 1511 C C . THR A 1 225 ? 6.875 -13.816 -13.392 1.000 11.847 225 THR A C 1
ATOM 1512 O O . THR A 1 225 ? 7.275 -12.667 -13.261 1.000 12.441 225 THR A O 1
ATOM 1516 N N . ALA A 1 226 ? 7.011 -14.553 -14.507 1.000 11.894 226 ALA A N 1
ATOM 1517 C CA . ALA A 1 226 ? 7.620 -14.054 -15.747 1.000 13.244 226 ALA A CA 1
ATOM 1518 C C . ALA A 1 226 ? 9.026 -13.520 -15.516 1.000 12.799 226 ALA A C 1
ATOM 1519 O O . ALA A 1 226 ? 9.547 -12.722 -16.319 1.000 13.651 226 ALA A O 1
ATOM 1521 N N . GLY A 1 227 ? 9.706 -13.953 -14.461 1.000 12.057 227 GLY A N 1
ATOM 1522 C CA . GLY A 1 227 ? 11.013 -13.371 -14.211 1.000 11.737 227 GLY A CA 1
ATOM 1523 C C . GLY A 1 227 ? 12.079 -13.882 -15.166 1.000 11.467 227 GLY A C 1
ATOM 1524 O O . GLY A 1 227 ? 12.120 -15.082 -15.454 1.000 11.595 227 GLY A O 1
ATOM 1525 N N . ASP A 1 228 ? 12.980 -12.964 -15.552 1.000 12.297 228 ASP A N 1
ATOM 1526 C CA . ASP A 1 228 ? 14.146 -13.364 -16.313 1.000 12.995 228 ASP A CA 1
ATOM 1527 C C . ASP A 1 228 ? 15.247 -13.713 -15.310 1.000 12.199 228 ASP A C 1
ATOM 1528 O O . ASP A 1 228 ? 15.055 -13.612 -14.117 1.000 11.485 228 ASP A O 1
ATOM 1533 N N . HIS A 1 229 ? 16.411 -14.127 -15.810 1.000 11.293 229 HIS A N 1
ATOM 1534 C CA . HIS A 1 229 ? 17.456 -14.659 -14.936 1.000 10.845 229 HIS A CA 1
ATOM 1535 C C . HIS A 1 229 ? 17.963 -13.656 -13.899 1.000 11.252 229 HIS A C 1
ATOM 1536 O O . HIS A 1 229 ? 18.505 -14.067 -12.883 1.000 11.637 229 HIS A O 1
ATOM 1543 N N . PHE A 1 230 ? 17.758 -12.362 -14.171 1.000 10.925 230 PHE A N 1
ATOM 1544 C CA . PHE A 1 230 ? 18.218 -11.292 -13.304 1.000 11.930 230 PHE A CA 1
ATOM 1545 C C . PHE A 1 230 ? 17.128 -10.807 -12.345 1.000 11.250 230 PHE A C 1
ATOM 1546 O O . PHE A 1 230 ? 17.319 -9.793 -11.682 1.000 11.718 230 PHE A O 1
ATOM 1554 N N . CYS A 1 231 ? 16.003 -11.536 -12.251 1.000 11.738 231 CYS A N 1
ATOM 1555 C CA . CYS A 1 231 ? 14.795 -11.054 -11.593 1.000 12.013 231 CYS A CA 1
ATOM 1556 C C . CYS A 1 231 ? 14.927 -10.786 -10.099 1.000 11.472 231 CYS A C 1
ATOM 1557 O O . CYS A 1 231 ? 14.052 -10.071 -9.609 1.000 13.180 231 CYS A O 1
ATOM 1560 N N . PHE A 1 232 ? 15.947 -11.288 -9.419 1.000 11.071 232 PHE A N 1
ATOM 1561 C CA . PHE A 1 232 ? 16.119 -11.059 -7.994 1.000 10.187 232 PHE A CA 1
ATOM 1562 C C . PHE A 1 232 ? 17.216 -10.047 -7.709 1.000 10.882 232 PHE A C 1
ATOM 1563 O O . PHE A 1 232 ? 17.528 -9.830 -6.534 1.000 12.178 232 PHE A O 1
ATOM 1571 N N . ASN A 1 233 ? 17.760 -9.380 -8.732 1.000 11.019 233 ASN A N 1
ATOM 1572 C CA . ASN A 1 233 ? 18.996 -8.623 -8.567 1.000 11.007 233 ASN A CA 1
ATOM 1573 C C . ASN A 1 233 ? 18.698 -7.162 -8.211 1.000 11.025 233 ASN A C 1
ATOM 1574 O O . ASN A 1 233 ? 19.682 -6.401 -8.130 1.000 11.967 233 ASN A O 1
ATOM 1579 N N . ASN A 1 234 ? 17.443 -6.779 -8.023 1.000 12.020 234 ASN A N 1
ATOM 1580 C CA . ASN A 1 234 ? 17.095 -5.366 -7.855 1.000 14.378 234 ASN A CA 1
ATOM 1581 C C . ASN A 1 234 ? 16.050 -5.034 -6.766 1.000 14.419 234 ASN A C 1
ATOM 1582 O O . ASN A 1 234 ? 15.248 -4.086 -6.875 1.000 16.374 234 ASN A O 1
ATOM 1587 N N . ALA A 1 235 ? 16.126 -5.654 -5.631 1.000 13.958 235 ALA A N 1
ATOM 1588 C CA . ALA A 1 235 ? 15.464 -5.234 -4.386 1.000 12.001 235 ALA A CA 1
ATOM 1589 C C . ALA A 1 235 ? 13.931 -5.273 -4.402 1.000 11.933 235 ALA A C 1
ATOM 1590 O O . ALA A 1 235 ? 13.311 -4.287 -3.991 1.000 14.607 235 ALA A O 1
ATOM 1592 N N . ASN A 1 236 ? 13.321 -6.390 -4.642 1.000 11.971 236 ASN A N 1
ATOM 1593 C CA . ASN A 1 236 ? 11.880 -6.560 -4.505 1.000 10.932 236 ASN A CA 1
ATOM 1594 C C . ASN A 1 236 ? 11.490 -6.643 -3.030 1.000 10.939 236 ASN A C 1
ATOM 1595 O O . ASN A 1 236 ? 12.162 -7.349 -2.257 1.000 11.469 236 ASN A O 1
ATOM 1600 N N . PRO A 1 237 ? 10.366 -6.051 -2.582 1.000 12.058 237 PRO A N 1
ATOM 1601 C CA . PRO A 1 237 ? 10.033 -6.023 -1.144 1.000 12.140 237 PRO A CA 1
ATOM 1602 C C . PRO A 1 237 ? 9.685 -7.396 -0.561 1.000 11.373 237 PRO A C 1
ATOM 1603 O O . PRO A 1 237 ? 10.031 -7.677 0.582 1.000 11.639 237 PRO A O 1
ATOM 1607 N N . THR A 1 238 ? 8.967 -8.237 -1.316 1.000 10.970 238 THR A N 1
ATOM 1608 C CA . THR A 1 238 ? 8.672 -9.600 -0.859 1.000 10.508 238 THR A CA 1
ATOM 1609 C C . THR A 1 238 ? 9.914 -10.464 -0.817 1.000 10.490 238 THR A C 1
ATOM 1610 O O . THR A 1 238 ? 10.105 -11.250 0.119 1.000 9.892 238 THR A O 1
ATOM 1614 N N . VAL A 1 239 ? 10.805 -10.312 -1.801 1.000 9.754 239 VAL A N 1
ATOM 1615 C CA . VAL A 1 239 ? 12.067 -11.033 -1.805 1.000 10.207 239 VAL A CA 1
ATOM 1616 C C . VAL A 1 239 ? 12.892 -10.635 -0.580 1.000 9.575 239 VAL A C 1
ATOM 1617 O O . VAL A 1 239 ? 13.446 -11.489 0.118 1.000 9.022 239 VAL A O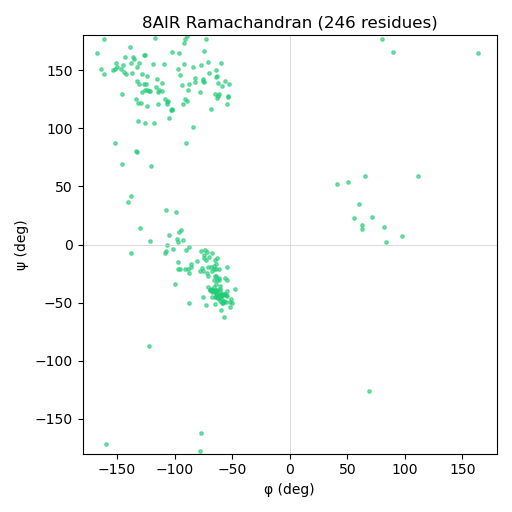 1
ATOM 1621 N N . GLY A 1 240 ? 12.969 -9.336 -0.315 1.000 9.186 240 GLY A N 1
ATOM 1622 C CA . GLY A 1 240 ? 13.648 -8.860 0.871 1.000 9.209 240 GLY A CA 1
ATOM 1623 C C . GLY A 1 240 ? 13.057 -9.371 2.172 1.000 9.159 240 GLY A C 1
ATOM 1624 O O . GLY A 1 240 ? 13.805 -9.813 3.060 1.000 9.684 240 GLY A O 1
ATOM 1625 N N . LEU A 1 241 ? 11.730 -9.369 2.274 1.000 9.514 241 LEU A N 1
ATOM 1626 C CA . LEU A 1 241 ? 11.060 -9.905 3.443 1.000 9.763 241 LEU A CA 1
ATOM 1627 C C . LEU A 1 241 ? 11.486 -11.349 3.625 1.000 9.517 241 LEU A C 1
ATOM 1628 O O . LEU A 1 241 ? 11.789 -11.787 4.731 1.000 10.576 241 LEU A O 1
ATOM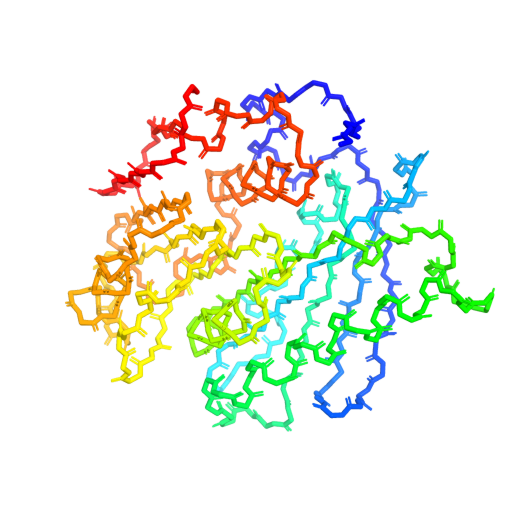 1633 N N . LYS A 1 242 ? 11.423 -12.138 2.535 1.000 10.077 242 LYS A N 1
ATOM 1634 C CA . LYS A 1 242 ? 11.692 -13.570 2.631 1.000 10.662 242 LYS A CA 1
ATOM 1635 C C . LYS A 1 242 ? 13.128 -13.867 2.959 1.000 10.880 242 LYS A C 1
ATOM 1636 O O . LYS A 1 242 ? 13.401 -14.783 3.733 1.000 10.706 242 LYS A O 1
ATOM 1642 N N . GLY A 1 243 ? 14.077 -13.203 2.315 1.000 9.576 243 GLY A N 1
ATOM 1643 C CA . GLY A 1 243 ? 15.456 -13.463 2.619 1.000 10.513 243 GLY A CA 1
ATOM 1644 C C . GLY A 1 243 ? 15.800 -13.127 4.072 1.000 9.923 243 GLY A C 1
ATOM 1645 O O . GLY A 1 243 ? 16.453 -13.909 4.763 1.000 10.331 243 GLY A O 1
ATOM 1646 N N . VAL A 1 244 ? 15.352 -11.959 4.549 1.000 9.411 244 VAL A N 1
ATOM 1647 C CA . VAL A 1 244 ? 15.603 -11.628 5.950 1.000 9.608 244 VAL A CA 1
ATOM 1648 C C . VAL A 1 244 ? 14.907 -12.604 6.888 1.000 9.231 244 VAL A C 1
ATOM 1649 O O . VAL A 1 244 ? 15.491 -13.048 7.874 1.000 10.075 244 VAL A O 1
ATOM 1653 N N . ALA A 1 245 ? 13.655 -12.945 6.607 1.000 10.164 245 ALA A N 1
ATOM 1654 C CA . ALA A 1 245 ? 12.932 -13.836 7.511 1.000 10.552 245 ALA A CA 1
ATOM 1655 C C . ALA A 1 245 ? 13.567 -15.225 7.574 1.000 10.154 245 ALA A C 1
ATOM 1656 O O . ALA A 1 245 ? 13.678 -15.840 8.647 1.000 10.126 245 ALA A O 1
ATOM 1658 N N . TRP A 1 246 ? 14.033 -15.740 6.426 1.000 9.686 246 TRP A N 1
ATOM 1659 C CA . TRP A 1 246 ? 14.665 -17.044 6.374 1.000 9.707 246 TRP A CA 1
ATOM 1660 C C . TRP A 1 246 ? 15.956 -17.032 7.186 1.000 9.516 246 TRP A C 1
ATOM 1661 O O . TRP A 1 246 ? 16.208 -17.918 8.002 1.000 9.605 246 TRP A O 1
ATOM 1672 N N . MET A 1 247 ? 16.769 -15.981 7.010 1.000 9.829 247 MET A N 1
ATOM 1673 C CA A MET A 1 247 ? 18.027 -15.906 7.729 0.470 9.810 247 MET A CA 1
ATOM 1674 C CA B MET A 1 247 ? 18.030 -15.885 7.727 0.530 9.888 247 MET A CA 1
ATOM 1675 C C . MET A 1 247 ? 17.803 -15.666 9.222 1.000 9.946 247 MET A C 1
ATOM 1676 O O . MET A 1 247 ? 18.512 -16.227 10.041 1.000 10.159 247 MET A O 1
ATOM 1685 N N . LYS A 1 248 ? 16.851 -14.804 9.603 1.000 10.207 248 LYS A N 1
ATOM 1686 C CA . LYS A 1 248 ? 16.518 -14.631 11.019 1.000 10.670 248 LYS A CA 1
ATOM 1687 C C . LYS A 1 248 ? 16.099 -15.956 11.628 1.000 11.389 248 LYS A C 1
ATOM 1688 O O . LYS A 1 248 ? 16.563 -16.329 12.706 1.000 11.723 248 LYS A O 1
ATOM 1694 N N . ARG A 1 249 ? 15.168 -16.657 10.972 1.000 10.646 249 ARG A N 1
ATOM 1695 C CA . ARG A 1 249 ? 14.655 -17.881 11.548 1.000 11.110 249 ARG A CA 1
ATOM 1696 C C . ARG A 1 249 ? 15.775 -18.921 11.680 1.000 11.172 249 ARG A C 1
ATOM 1697 O O . ARG A 1 249 ? 15.868 -19.576 12.723 1.000 12.381 249 ARG A O 1
ATOM 1705 N N . PHE A 1 250 ? 16.613 -19.123 10.655 1.000 10.533 250 PHE A N 1
ATOM 1706 C CA . PHE A 1 250 ? 17.505 -20.288 10.628 1.000 10.757 250 PHE A CA 1
ATOM 1707 C C . PHE A 1 250 ? 18.941 -19.960 11.055 1.000 11.178 250 PHE A C 1
ATOM 1708 O O . PHE A 1 250 ? 19.579 -20.793 11.659 1.000 12.155 250 PHE A O 1
ATOM 1716 N N . ILE A 1 251 ? 19.471 -18.760 10.766 1.000 11.047 251 ILE A N 1
ATOM 1717 C CA . ILE A 1 251 ? 20.782 -18.375 11.289 1.000 11.792 251 ILE A CA 1
ATOM 1718 C C . ILE A 1 251 ? 20.651 -18.097 12.782 1.000 12.769 251 ILE A C 1
ATOM 1719 O O . ILE A 1 251 ? 21.418 -18.637 13.578 1.000 13.429 251 ILE A O 1
ATOM 1724 N N . ASP A 1 252 ? 19.695 -17.245 13.157 1.000 12.022 252 ASP A N 1
ATOM 1725 C CA . ASP A 1 252 ? 19.577 -16.850 14.554 1.000 12.550 252 ASP A CA 1
ATOM 1726 C C . ASP A 1 252 ? 18.760 -17.803 15.392 1.000 13.420 252 ASP A C 1
ATOM 1727 O O . ASP A 1 252 ? 18.908 -17.791 16.606 1.000 14.554 252 ASP A O 1
ATOM 1732 N N . GLY A 1 253 ? 17.927 -18.653 14.764 1.000 12.970 253 GLY A N 1
ATOM 1733 C CA . GLY A 1 253 ? 16.995 -19.455 15.530 1.000 13.714 253 GLY A CA 1
ATOM 1734 C C . GLY A 1 253 ? 15.862 -18.624 16.129 1.000 13.972 253 GLY A C 1
ATOM 1735 O O . GLY A 1 253 ? 15.308 -19.003 17.169 1.000 15.894 253 GLY A O 1
ATOM 1736 N N . ASP A 1 254 ? 15.573 -17.472 15.518 1.000 13.389 254 ASP A N 1
ATOM 1737 C CA . ASP A 1 254 ? 14.620 -16.524 16.074 1.000 13.801 254 ASP A CA 1
ATOM 1738 C C . ASP A 1 254 ? 13.210 -16.939 15.673 1.000 14.022 254 ASP A C 1
ATOM 1739 O O . ASP A 1 254 ? 12.781 -16.736 14.541 1.000 13.684 254 ASP A O 1
ATOM 1744 N N . THR A 1 255 ? 12.484 -17.573 16.603 1.000 14.988 255 THR A N 1
ATOM 1745 C CA . THR A 1 255 ? 11.188 -18.101 16.257 1.000 15.938 255 THR A CA 1
ATOM 1746 C C . THR A 1 255 ? 10.118 -17.034 16.090 1.000 16.074 255 THR A C 1
ATOM 1747 O O . THR A 1 255 ? 9.016 -17.343 15.659 1.000 16.496 255 THR A O 1
ATOM 1751 N N . ARG A 1 256 ? 10.412 -15.765 16.355 1.000 15.363 256 ARG A N 1
ATOM 1752 C CA . ARG A 1 256 ? 9.485 -14.709 16.018 1.000 14.856 256 ARG A CA 1
ATOM 1753 C C . ARG A 1 256 ? 9.321 -14.653 14.506 1.000 14.740 256 ARG A C 1
ATOM 1754 O O . ARG A 1 256 ? 8.357 -14.039 14.024 1.000 16.105 256 ARG A O 1
ATOM 1762 N N . TYR A 1 257 ? 10.296 -15.204 13.772 1.000 13.574 257 TYR A N 1
ATOM 1763 C CA . TYR A 1 257 ? 10.276 -15.140 12.315 1.000 12.537 257 TYR A CA 1
ATOM 1764 C C . TYR A 1 257 ? 9.722 -16.411 11.684 1.000 12.856 257 TYR A C 1
ATOM 1765 O O . TYR A 1 257 ? 9.678 -16.494 10.471 1.000 13.464 257 TYR A O 1
ATOM 1774 N N . THR A 1 258 ? 9.235 -17.374 12.473 1.000 14.254 258 THR A N 1
ATOM 1775 C CA . THR A 1 258 ? 8.772 -18.615 11.873 1.000 14.937 258 THR A CA 1
ATOM 1776 C C . THR A 1 258 ? 7.633 -18.353 10.904 1.000 15.116 258 THR A C 1
ATOM 1777 O O . THR A 1 258 ? 7.630 -18.922 9.812 1.000 14.514 258 THR A O 1
ATOM 1781 N N . SER A 1 259 ? 6.672 -17.491 11.268 1.000 16.079 259 SER A N 1
ATOM 1782 C CA A SER A 1 259 ? 5.519 -17.230 10.425 0.460 16.473 259 SER A CA 1
ATOM 1783 C CA B SER A 1 259 ? 5.539 -17.328 10.378 0.540 16.823 259 SER A CA 1
ATOM 1784 C C . SER A 1 259 ? 5.981 -16.649 9.083 1.000 15.193 259 SER A C 1
ATOM 1785 O O . SER A 1 259 ? 5.600 -17.099 7.983 1.000 15.833 259 SER A O 1
ATOM 1790 N N . PHE A 1 260 ? 6.818 -15.615 9.148 1.000 13.724 260 PHE A N 1
ATOM 1791 C CA . PHE A 1 260 ? 7.267 -14.965 7.938 1.000 12.836 260 PHE A CA 1
ATOM 1792 C C . PHE A 1 260 ? 8.116 -15.913 7.076 1.000 12.176 260 PHE A C 1
ATOM 1793 O O . PHE A 1 260 ? 8.066 -15.843 5.864 1.000 12.224 260 PHE A O 1
ATOM 1801 N N . ALA A 1 261 ? 8.991 -16.699 7.715 1.000 11.781 261 ALA A N 1
ATOM 1802 C CA . ALA A 1 261 ? 9.887 -17.605 7.001 1.000 11.721 261 ALA A CA 1
ATOM 1803 C C . ALA A 1 261 ? 9.122 -18.734 6.331 1.000 11.744 261 ALA A C 1
ATOM 1804 O O . ALA A 1 261 ? 9.427 -19.105 5.211 1.000 12.101 261 ALA A O 1
ATOM 1806 N N . CYS A 1 262 ? 8.121 -19.272 7.020 1.000 13.405 262 CYS A N 1
ATOM 1807 C CA . CYS A 1 262 ? 7.485 -20.513 6.568 1.000 14.206 262 CYS A CA 1
ATOM 1808 C C . CYS A 1 262 ? 6.228 -20.289 5.735 1.000 15.039 262 CYS A C 1
ATOM 1809 O O . CYS A 1 262 ? 5.832 -21.201 5.012 1.000 17.261 262 CYS A O 1
ATOM 1812 N N . SER A 1 263 ? 5.556 -19.136 5.820 1.000 14.183 263 SER A N 1
ATOM 1813 C CA . SER A 1 263 ? 4.253 -18.912 5.206 1.000 15.063 263 SER A CA 1
ATOM 1814 C C . SER A 1 263 ? 4.391 -18.500 3.745 1.000 14.437 263 SER A C 1
ATOM 1815 O O . SER A 1 263 ? 5.370 -17.890 3.338 1.000 13.574 263 SER A O 1
ATOM 1818 N N . ASN A 1 264 ? 3.349 -18.825 2.966 1.000 14.589 264 ASN A N 1
ATOM 1819 C CA . ASN A 1 264 ? 3.200 -18.274 1.645 1.000 14.871 264 ASN A CA 1
ATOM 1820 C C . ASN A 1 264 ? 3.043 -16.760 1.841 1.000 15.142 264 ASN A C 1
ATOM 1821 O O . ASN A 1 264 ? 2.219 -16.346 2.658 1.000 16.889 264 ASN A O 1
ATOM 1826 N N . PRO A 1 265 ? 3.859 -15.905 1.190 1.000 14.994 265 PRO A N 1
ATOM 1827 C CA . PRO A 1 265 ? 3.754 -14.459 1.395 1.000 15.770 265 PRO A CA 1
ATOM 1828 C C . PRO A 1 265 ? 2.493 -13.863 0.792 1.000 16.888 265 PRO A C 1
ATOM 1829 O O . PRO A 1 265 ? 2.211 -12.705 1.045 1.000 17.429 265 PRO A O 1
ATOM 1833 N N . ASN A 1 266 ? 1.758 -14.625 -0.019 1.000 17.794 266 ASN A N 1
ATOM 1834 C CA . ASN A 1 266 ? 0.504 -14.176 -0.604 1.000 19.789 266 ASN A CA 1
ATOM 1835 C C . ASN A 1 266 ? 0.694 -12.818 -1.268 1.000 19.773 266 ASN A C 1
ATOM 1836 O O . ASN A 1 266 ? -0.084 -11.884 -1.055 1.000 22.238 266 ASN A O 1
ATOM 1841 N N . ALA A 1 267 ? 1.690 -12.785 -2.154 1.000 19.984 267 ALA A N 1
ATOM 1842 C CA . ALA A 1 267 ? 2.151 -11.568 -2.770 1.000 19.987 267 ALA A CA 1
ATOM 1843 C C . ALA A 1 267 ? 1.882 -11.605 -4.263 1.000 19.711 267 ALA A C 1
ATOM 1844 O O . ALA A 1 267 ? 2.098 -12.624 -4.927 1.000 18.864 267 ALA A O 1
ATOM 1846 N N . LEU A 1 268 ? 1.505 -10.440 -4.793 1.000 21.154 268 LEU A N 1
ATOM 1847 C CA . LEU A 1 268 ? 1.387 -10.240 -6.221 1.000 21.485 268 LEU A CA 1
ATOM 1848 C C . LEU A 1 268 ? 2.742 -10.439 -6.876 1.000 19.397 268 LEU A C 1
ATOM 1849 O O . LEU A 1 268 ? 3.747 -10.007 -6.336 1.000 21.186 268 LEU A O 1
ATOM 1854 N N . GLY A 1 269 ? 2.714 -11.118 -8.028 1.000 17.886 269 GLY A N 1
ATOM 1855 C CA . GLY A 1 269 ? 3.944 -11.206 -8.799 1.000 16.554 269 GLY A CA 1
ATOM 1856 C C . GLY A 1 269 ? 4.722 -12.495 -8.595 1.000 14.527 269 GLY A C 1
ATOM 1857 O O . GLY A 1 269 ? 5.841 -12.558 -9.089 1.000 13.992 269 GLY A O 1
ATOM 1858 N N . PHE A 1 270 ? 4.159 -13.466 -7.871 1.000 13.657 270 PHE A N 1
ATOM 1859 C CA . PHE A 1 270 ? 4.841 -14.719 -7.649 1.000 13.227 270 PHE A CA 1
ATOM 1860 C C . PHE A 1 270 ? 3.970 -15.846 -8.169 1.000 13.132 270 PHE A C 1
ATOM 1861 O O . PHE A 1 270 ? 2.778 -15.862 -7.884 1.000 14.964 270 PHE A O 1
ATOM 1869 N N . SER A 1 271 ? 4.565 -16.743 -8.940 1.000 12.392 271 SER A N 1
ATOM 1870 C CA . SER A 1 271 ? 3.862 -17.767 -9.693 1.000 13.550 271 SER A CA 1
ATOM 1871 C C . SER A 1 271 ? 3.817 -19.113 -8.992 1.000 13.605 271 SER A C 1
ATOM 1872 O O . SER A 1 271 ? 2.976 -19.932 -9.326 1.000 15.518 271 SER A O 1
ATOM 1875 N N . SER A 1 272 ? 4.727 -19.369 -8.049 1.000 12.629 272 SER A N 1
ATOM 1876 C CA A SER A 1 272 ? 4.758 -20.646 -7.336 0.530 12.824 272 SER A CA 1
ATOM 1877 C CA B SER A 1 272 ? 4.760 -20.646 -7.347 0.470 12.400 272 SER A CA 1
ATOM 1878 C C . SER A 1 272 ? 5.328 -20.427 -5.944 1.000 12.313 272 SER A C 1
ATOM 1879 O O . SER A 1 272 ? 6.220 -19.599 -5.753 1.000 11.549 272 SER A O 1
ATOM 1884 N N . PHE A 1 273 ? 4.813 -21.219 -4.991 1.000 12.310 273 PHE A N 1
ATOM 1885 C CA . PHE A 1 273 ? 5.339 -21.235 -3.634 1.000 11.757 273 PHE A CA 1
ATOM 1886 C C . PHE A 1 273 ? 5.215 -22.667 -3.119 1.000 11.274 273 PHE A C 1
ATOM 1887 O O . PHE A 1 273 ? 4.150 -23.284 -3.239 1.000 11.561 273 PHE A O 1
ATOM 1895 N N . ARG A 1 274 ? 6.304 -23.196 -2.582 1.000 10.654 274 ARG A N 1
ATOM 1896 C CA . ARG A 1 274 ? 6.280 -24.531 -1.998 1.000 11.658 274 ARG A CA 1
ATOM 1897 C C . ARG A 1 274 ? 7.164 -24.490 -0.757 1.000 10.905 274 ARG A C 1
ATOM 1898 O O . ARG A 1 274 ? 8.163 -23.787 -0.744 1.000 10.663 274 ARG A O 1
ATOM 1906 N N . THR A 1 275 ? 6.838 -25.255 0.277 1.000 11.573 275 THR A N 1
ATOM 1907 C CA . THR A 1 275 ? 7.709 -25.356 1.432 1.000 11.814 275 THR A CA 1
ATOM 1908 C C . THR A 1 275 ? 7.511 -26.710 2.094 1.000 12.326 275 THR A C 1
ATOM 1909 O O . THR A 1 275 ? 6.413 -27.246 2.105 1.000 12.746 275 THR A O 1
ATOM 1913 N N . GLU A 1 276 ? 8.562 -27.220 2.749 1.000 11.943 276 GLU A N 1
ATOM 1914 C CA . GLU A 1 276 ? 8.471 -28.447 3.528 1.000 13.560 276 GLU A CA 1
ATOM 1915 C C . GLU A 1 276 ? 9.339 -28.342 4.747 1.000 12.660 276 GLU A C 1
ATOM 1916 O O . GLU A 1 276 ? 10.374 -27.701 4.689 1.000 12.845 276 GLU A O 1
ATOM 1922 N N . ARG A 1 277 ? 8.913 -29.006 5.822 1.000 14.148 277 ARG A N 1
ATOM 1923 C CA . ARG A 1 277 ? 9.712 -29.123 7.046 1.000 16.119 277 ARG A CA 1
ATOM 1924 C C . ARG A 1 277 ? 9.978 -27.727 7.606 1.000 16.830 277 ARG A C 1
ATOM 1925 O O . ARG A 1 277 ? 11.015 -27.504 8.231 1.000 18.350 277 ARG A O 1
ATOM 1933 N N . CYS A 1 278 ? 8.994 -26.834 7.444 1.000 17.742 278 CYS A N 1
ATOM 1934 C CA . CYS A 1 278 ? 9.021 -25.445 7.884 1.000 20.757 278 CYS A CA 1
ATOM 1935 C C . CYS A 1 278 ? 7.691 -25.212 8.600 1.000 25.990 278 CYS A C 1
ATOM 1936 O O . CYS A 1 278 ? 6.735 -24.699 7.996 1.000 28.171 278 CYS A O 1
ATOM 1939 N N . SER A 1 279 ? 7.583 -25.654 9.852 1.000 30.970 279 SER A N 1
ATOM 1940 C CA . SER A 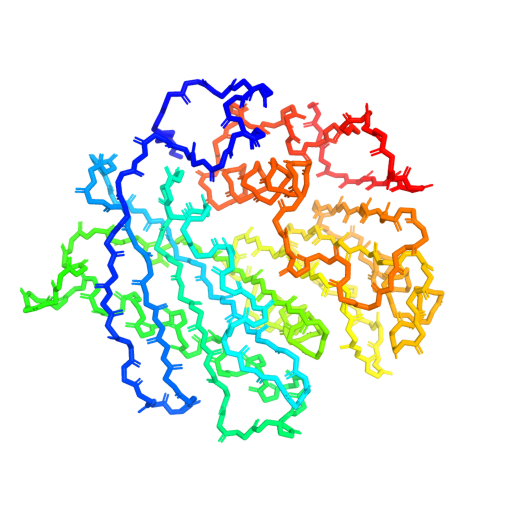1 279 ? 6.253 -25.751 10.437 1.000 37.988 279 SER A CA 1
ATOM 1941 C C . SER A 1 279 ? 5.935 -24.498 11.251 1.000 44.916 279 SER A C 1
ATOM 1942 O O . SER A 1 279 ? 6.837 -23.928 11.855 1.000 46.801 279 SER A O 1
ATOM 1945 N N . LEU A 1 280 ? 4.644 -24.112 11.242 1.000 52.505 280 LEU A N 1
ATOM 1946 C CA . LEU A 1 280 ? 4.073 -23.009 12.011 1.000 57.398 280 LEU A CA 1
ATOM 1947 C C . LEU A 1 280 ? 4.446 -21.676 11.350 1.000 59.174 280 LEU A C 1
ATOM 1948 O O . LEU A 1 280 ? 3.687 -21.253 10.451 1.000 60.795 280 LEU A O 1
#

Secondary structure (DSSP, 8-state):
---SSPP-HHHHHSS--SS-EEEEEEPPSSSS-EEEEEES--SS-EEEEEEE--TT--GGGTTTHHHHHHTTTEEEEEE--SSTT--HHHHHHHHHHHHHHHHHHTT-TTSTTTT-EEEEEEEEEEBTHHHHHHHHHHHH-TT--EE--BS---S----TT--S-EEEEEETT-SSS-TTTTHHHHHHH--SS-EEEEEETT--TTTTTT--HHHHHHHHHHHHHHHS--GGGHHHHHS----TTEEEEEEES---

Foldseek 3Di:
DDWDDQDDLVQQLDLAHAFDWDWDKADDDLFATWIKIAGPPRPAAAEEEEEEEAAQDFLLLAVSVRRLQRRVGYTYIRGHGPDSHDALQSLLVVRVVVLVRLVVLCCPPVHPNPRRHDSQFYEYEYAERSLSNRLVNQQVPVSHFAYEYELYHDPDQQSQSGAHEYEYEHECQEPRRHCVNHVVSNQVNYDNYWYKYWYFPNGYRSRLRPRRSLSSSQVNLRSCCGRVVHCSSLCSNADDPPDPGIDDIDTPPSDD

Solvent-accessible surface area: 9772 Å² total; per-residue (Å²): 88,112,13,30,81,74,20,72,117,75,46,1,58,42,87,119,17,67,22,86,35,27,77,30,144,7,76,62,83,27,3,26,0,0,33,0,26,19,5,67,81,17,82,62,102,1,0,0,0,0,0,1,0,0,100,96,20,124,31,91,19,0,69,25,0,0,16,10,0,0,0,6,0,0,0,0,0,0,0,29,11,106,62,40,135,20,118,12,75,40,1,2,64,3,1,25,112,0,1,70,31,0,45,63,32,6,95,113,85,114,13,66,0,91,86,70,12,33,34,80,18,15,0,0,0,1,5,7,21,0,0,0,0,0,0,27,0,1,58,100,71,81,85,4,83,0,0,0,0,1,2,1,52,13,114,92,41,106,3,44,60,2,72,1,19,0,0,0,0,0,0,74,55,8,129,72,1,53,21,146,73,21,2,32,37,0,0,82,28,3,68,149,1,30,9,0,4,1,10,68,61,72,6,89,8,110,30,2,17,131,46,32,67,14,0,0,10,0,0,0,0,0,0,2,61,25,4,6,39,0,86,70,6,18,60,44,0,9,51,69,22,128,29,181,28,34,48,37,48,99,45,87,160,16,85,180

InterPro domains:
  IPR029058 Alpha/Beta hydrolase fold [G3DSA:3.40.50.1820] (23-279)
  IPR029058 Alpha/Beta hydrolase fold [SSF53474] (28-267)
  IPR041127 PET hydrolase/cutinase-like [PF12740] (20-279)
  IPR050261 FrsA esterase [PTHR22946] (41-230)